Protein AF-A0A1L9V5F5-F1 (afdb_monomer)

Mean predicted aligned error: 12.98 Å

pLDDT: mean 73.6, std 24.49, range [24.23, 98.5]

Structure (mmCIF, N/CA/C/O backbone):
data_AF-A0A1L9V5F5-F1
#
_entry.id   AF-A0A1L9V5F5-F1
#
loop_
_atom_site.group_PDB
_atom_site.id
_atom_site.type_symbol
_atom_site.label_atom_id
_atom_site.label_alt_id
_atom_site.label_comp_id
_atom_site.label_asym_id
_atom_site.label_entity_id
_atom_site.label_seq_id
_atom_site.pdbx_PDB_ins_code
_atom_site.Cartn_x
_atom_site.Cartn_y
_atom_site.Cartn_z
_atom_site.occupancy
_atom_site.B_iso_or_equiv
_atom_site.auth_seq_id
_atom_site.auth_comp_id
_atom_site.auth_asym_id
_atom_site.auth_atom_id
_atom_site.pdbx_PDB_model_num
ATOM 1 N N . MET A 1 1 ? 6.788 -11.627 9.521 1.00 87.81 1 MET A N 1
ATOM 2 C CA . MET A 1 1 ? 5.965 -11.448 8.312 1.00 87.81 1 MET A CA 1
ATOM 3 C C . MET A 1 1 ? 6.880 -11.002 7.193 1.00 87.81 1 MET A C 1
ATOM 5 O O . MET A 1 1 ? 7.618 -10.042 7.393 1.00 87.81 1 MET A O 1
ATOM 9 N N . ASP A 1 2 ? 6.843 -11.703 6.069 1.00 88.75 2 ASP A N 1
ATOM 10 C CA . ASP A 1 2 ? 7.490 -11.311 4.818 1.00 88.75 2 ASP A CA 1
ATOM 11 C C . ASP A 1 2 ? 6.401 -10.879 3.824 1.00 88.75 2 ASP A C 1
ATOM 13 O O . ASP A 1 2 ? 5.523 -11.667 3.493 1.00 88.75 2 ASP A O 1
ATOM 17 N N . LEU A 1 3 ? 6.427 -9.622 3.374 1.00 89.62 3 LEU A N 1
ATOM 18 C CA . LEU A 1 3 ? 5.421 -9.084 2.445 1.00 89.62 3 LEU A CA 1
ATOM 19 C C . LEU A 1 3 ? 5.603 -9.573 1.002 1.00 89.62 3 LEU A C 1
ATOM 21 O O . LEU A 1 3 ? 4.706 -9.390 0.186 1.00 89.62 3 LEU A O 1
ATOM 25 N N . SER A 1 4 ? 6.741 -10.196 0.686 1.00 90.31 4 SER A N 1
ATOM 26 C CA . SER A 1 4 ? 6.998 -10.831 -0.610 1.00 90.31 4 SER A CA 1
ATOM 27 C C . SER A 1 4 ? 6.507 -12.290 -0.677 1.00 90.31 4 SER A C 1
ATOM 29 O O . SER A 1 4 ? 6.771 -12.9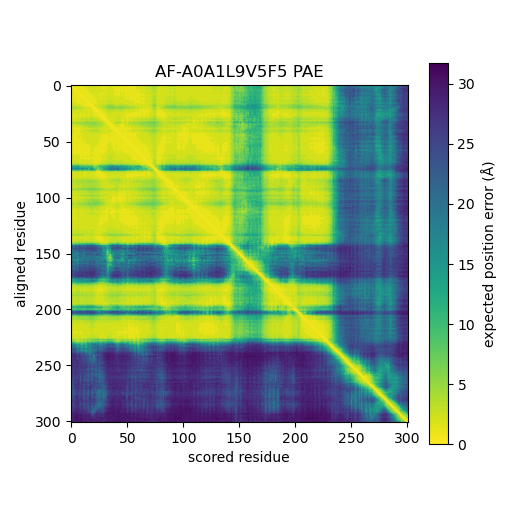90 -1.655 1.00 90.31 4 SER A O 1
ATOM 31 N N . SER A 1 5 ? 5.793 -12.747 0.355 1.00 93.88 5 SER A N 1
ATOM 32 C CA . SER A 1 5 ? 5.158 -14.063 0.436 1.00 93.88 5 SER A CA 1
ATOM 33 C C . SER A 1 5 ? 3.725 -13.899 0.942 1.00 93.88 5 SER A C 1
ATOM 35 O O . SER A 1 5 ? 3.497 -13.603 2.118 1.00 93.88 5 SER A O 1
ATOM 37 N N . LEU A 1 6 ? 2.741 -14.080 0.063 1.00 93.88 6 LEU A N 1
ATOM 38 C CA . LEU A 1 6 ? 1.326 -13.910 0.403 1.00 93.88 6 LEU A CA 1
ATOM 39 C C . LEU A 1 6 ? 0.859 -14.935 1.450 1.00 93.88 6 LEU A C 1
ATOM 41 O O . LEU A 1 6 ? 0.039 -14.597 2.303 1.00 93.88 6 LEU A O 1
ATOM 45 N N . ASP A 1 7 ? 1.465 -16.124 1.488 1.00 91.81 7 ASP A N 1
ATOM 46 C CA . ASP A 1 7 ? 1.258 -17.100 2.565 1.00 91.81 7 ASP A CA 1
ATOM 47 C C . ASP A 1 7 ? 1.797 -16.599 3.919 1.00 91.81 7 ASP A C 1
ATOM 49 O O . ASP A 1 7 ? 1.142 -16.758 4.953 1.00 91.81 7 ASP A O 1
ATOM 53 N N . SER A 1 8 ? 2.961 -15.935 3.941 1.00 90.94 8 SER A N 1
ATOM 54 C CA . SER A 1 8 ? 3.491 -15.319 5.170 1.00 90.94 8 SER A CA 1
ATOM 55 C C . SER A 1 8 ? 2.586 -14.194 5.679 1.00 90.94 8 SER A C 1
ATOM 57 O O . SER A 1 8 ? 2.379 -14.059 6.890 1.00 90.94 8 SER A O 1
ATOM 59 N N . VAL A 1 9 ? 2.020 -13.399 4.766 1.00 91.88 9 VAL A N 1
ATOM 60 C CA . VAL A 1 9 ? 1.045 -12.345 5.084 1.00 91.88 9 VAL A CA 1
ATOM 61 C C . VAL A 1 9 ? -0.237 -12.940 5.659 1.00 91.88 9 VAL A C 1
ATOM 63 O O . VAL A 1 9 ? -0.713 -12.497 6.704 1.00 91.88 9 VAL A O 1
ATOM 66 N N . ALA A 1 10 ? -0.762 -13.978 5.014 1.00 90.31 10 ALA A N 1
ATOM 67 C CA . ALA A 1 10 ? -1.918 -14.735 5.463 1.00 90.31 10 ALA A CA 1
ATOM 68 C C . ALA A 1 10 ? -1.757 -15.268 6.893 1.00 90.31 10 ALA A C 1
ATOM 70 O O . ALA A 1 10 ? -2.636 -15.082 7.738 1.00 90.31 10 ALA A O 1
ATOM 71 N N . GLN A 1 11 ? -0.615 -15.892 7.187 1.00 87.75 11 GLN A N 1
ATOM 72 C CA . GLN A 1 11 ? -0.297 -16.380 8.529 1.00 87.75 11 GLN A CA 1
ATOM 73 C C . GLN A 1 11 ? -0.232 -15.239 9.549 1.00 87.75 11 GLN A C 1
ATOM 75 O O . GLN A 1 11 ? -0.790 -15.363 10.637 1.00 87.75 11 GLN A O 1
ATOM 80 N N . ALA A 1 12 ? 0.391 -14.110 9.196 1.00 86.62 12 ALA A N 1
ATOM 81 C CA . ALA A 1 12 ? 0.461 -12.950 10.080 1.00 86.62 12 ALA A CA 1
ATOM 82 C C . ALA A 1 12 ? -0.930 -12.376 10.396 1.00 86.62 12 ALA A C 1
ATOM 84 O O . ALA A 1 12 ? -1.216 -12.082 11.557 1.00 86.62 12 ALA A O 1
ATOM 85 N N . ALA A 1 13 ? -1.811 -12.271 9.396 1.00 87.56 13 ALA A N 1
ATOM 86 C CA . ALA A 1 13 ? -3.188 -11.833 9.600 1.00 87.56 13 ALA A CA 1
ATOM 87 C C . ALA A 1 13 ? -3.957 -12.798 10.517 1.00 87.56 13 ALA A C 1
ATOM 89 O O . ALA A 1 13 ? -4.589 -12.343 11.469 1.00 87.56 13 ALA A O 1
ATOM 90 N N . ARG A 1 14 ? -3.826 -14.120 10.306 1.00 86.75 14 ARG A N 1
ATOM 91 C CA . ARG A 1 14 ? -4.419 -15.145 11.188 1.00 86.75 14 ARG A CA 1
ATOM 92 C C . ARG A 1 14 ? -3.948 -14.996 12.636 1.00 86.75 14 ARG A C 1
ATOM 94 O O . ARG A 1 14 ? -4.765 -15.099 13.550 1.00 86.75 14 ARG A O 1
ATOM 101 N N . THR A 1 15 ? -2.657 -14.743 12.864 1.00 85.50 15 THR A N 1
ATOM 102 C CA . THR A 1 15 ? -2.128 -14.486 14.213 1.00 85.50 15 THR A CA 1
ATOM 103 C C . THR A 1 15 ? -2.805 -13.270 14.839 1.00 85.50 15 THR A C 1
ATOM 105 O O . THR A 1 15 ? -3.312 -13.376 15.951 1.00 85.50 15 THR A O 1
ATOM 108 N N . VAL A 1 16 ? -2.891 -12.147 14.118 1.00 83.19 16 VAL A N 1
ATOM 109 C CA . VAL A 1 16 ? -3.542 -10.926 14.622 1.00 83.19 16 VAL A CA 1
ATOM 110 C C . VAL A 1 16 ? -5.008 -11.180 14.974 1.00 83.19 16 VAL A C 1
ATOM 112 O O . VAL A 1 16 ? -5.429 -10.821 16.067 1.00 83.19 16 VAL A O 1
ATOM 115 N N . THR A 1 17 ? -5.774 -11.844 14.105 1.00 83.44 17 THR A N 1
ATOM 116 C CA . THR A 1 17 ? -7.203 -12.111 14.351 1.00 83.44 17 THR A CA 1
ATOM 117 C C . THR A 1 17 ? -7.458 -13.157 15.436 1.00 83.44 17 THR A C 1
ATOM 119 O O . THR A 1 17 ? -8.573 -13.246 15.937 1.00 83.44 17 THR A O 1
ATOM 122 N N . THR A 1 18 ? -6.457 -13.976 15.772 1.00 83.06 18 THR A N 1
ATOM 123 C CA . THR A 1 18 ? -6.542 -14.965 16.860 1.00 83.06 18 THR A CA 1
ATOM 124 C C . THR A 1 18 ? -6.136 -14.357 18.202 1.00 83.06 18 THR A C 1
ATOM 126 O O . THR A 1 18 ? -6.682 -14.727 19.239 1.00 83.06 18 THR A O 1
ATOM 129 N N . GLU A 1 19 ? -5.166 -13.440 18.197 1.00 85.44 19 GLU A N 1
ATOM 130 C CA . GLU A 1 19 ? -4.616 -12.823 19.408 1.00 85.44 19 GLU A CA 1
ATOM 131 C C . GLU A 1 19 ? -5.314 -11.511 19.802 1.00 85.44 19 GLU A C 1
ATOM 133 O O . GLU A 1 19 ? -5.161 -11.080 20.944 1.00 85.44 19 GLU A O 1
ATOM 138 N N . SER A 1 20 ? -6.069 -10.884 18.893 1.00 81.94 20 SER A N 1
ATOM 139 C CA . SER A 1 20 ? -6.767 -9.618 19.131 1.00 81.94 20 SER A CA 1
ATOM 140 C C . SER A 1 20 ? -8.190 -9.626 18.575 1.00 81.94 20 SER A C 1
ATOM 142 O O . SER A 1 20 ? -8.441 -10.059 17.449 1.00 81.94 20 SER A O 1
ATOM 144 N N . ASP A 1 21 ? -9.119 -9.077 19.351 1.00 82.88 21 ASP A N 1
ATOM 145 C CA . ASP A 1 21 ? -10.502 -8.794 18.960 1.00 82.88 21 ASP A CA 1
ATOM 146 C C . ASP A 1 21 ? -10.718 -7.330 18.539 1.00 82.88 21 ASP A C 1
ATOM 148 O O . ASP A 1 21 ? -11.795 -6.993 18.043 1.00 82.88 21 ASP A O 1
ATOM 152 N N . HIS A 1 22 ? -9.672 -6.501 18.647 1.00 85.12 22 HIS A N 1
ATOM 153 C CA . HIS A 1 22 ? -9.689 -5.065 18.375 1.00 85.12 22 HIS A CA 1
ATOM 154 C C . HIS A 1 22 ? -8.485 -4.629 17.517 1.00 85.12 22 HIS A C 1
ATOM 156 O O . HIS A 1 22 ? -7.359 -5.098 17.720 1.00 85.12 22 HIS A O 1
ATOM 162 N N . LEU A 1 23 ? -8.698 -3.711 16.568 1.00 85.88 23 LEU A N 1
ATOM 163 C CA . LEU A 1 23 ? -7.631 -3.056 15.802 1.00 85.88 23 LEU A CA 1
ATOM 164 C C . LEU A 1 23 ? -8.021 -1.619 15.434 1.00 85.88 23 LEU A C 1
ATOM 166 O O . LEU A 1 23 ? -8.810 -1.414 14.518 1.00 85.88 23 LEU A O 1
ATOM 170 N N . ASP A 1 24 ? -7.437 -0.625 16.106 1.00 87.94 24 ASP A N 1
ATOM 171 C CA . ASP A 1 24 ? -7.696 0.786 15.791 1.00 87.94 24 ASP A CA 1
ATOM 172 C C . ASP A 1 24 ? -6.935 1.247 14.547 1.00 87.94 24 ASP A C 1
ATOM 174 O O . ASP A 1 24 ? -7.488 1.911 13.682 1.00 87.94 24 ASP A O 1
ATOM 178 N N . ILE A 1 25 ? -5.645 0.922 14.437 1.00 93.62 25 ILE A N 1
ATOM 179 C CA . ILE A 1 25 ? -4.775 1.493 13.402 1.00 93.62 25 ILE A CA 1
ATOM 180 C C . ILE A 1 25 ? -4.038 0.381 12.665 1.00 93.62 25 ILE A C 1
ATOM 182 O O . ILE A 1 25 ? -3.204 -0.320 13.239 1.00 93.62 25 ILE A O 1
ATOM 186 N N . LEU A 1 26 ? -4.275 0.289 11.358 1.00 95.44 26 LEU A N 1
ATOM 187 C CA . LEU A 1 26 ? -3.487 -0.527 10.443 1.00 95.44 26 LEU A CA 1
ATOM 188 C C . LEU A 1 26 ? -2.501 0.351 9.663 1.00 95.44 26 LEU A C 1
ATOM 190 O O . LEU A 1 26 ? -2.882 1.107 8.771 1.00 95.44 26 LEU A O 1
ATOM 194 N N . MET A 1 27 ? -1.213 0.228 9.986 1.00 94.62 27 MET A N 1
ATOM 195 C CA . MET A 1 27 ? -0.130 0.994 9.364 1.00 94.62 27 MET A CA 1
ATOM 196 C C . MET A 1 27 ? 0.603 0.164 8.296 1.00 94.62 27 MET A C 1
ATOM 198 O O . MET A 1 27 ? 1.475 -0.651 8.607 1.00 94.62 27 MET A O 1
ATOM 202 N N . LEU A 1 28 ? 0.301 0.403 7.020 1.00 94.69 28 LEU A N 1
ATOM 203 C CA . LEU A 1 28 ? 0.886 -0.303 5.872 1.00 94.69 28 LEU A CA 1
ATOM 204 C C . LEU A 1 28 ? 2.204 0.368 5.443 1.00 94.69 28 LEU A C 1
ATOM 206 O O . LEU A 1 28 ? 2.281 1.048 4.419 1.00 94.69 28 LEU A O 1
ATOM 210 N N . ASN A 1 29 ? 3.231 0.249 6.294 1.00 87.25 29 ASN A N 1
ATOM 211 C CA . ASN A 1 29 ? 4.480 1.021 6.190 1.00 87.25 29 ASN A CA 1
ATOM 212 C C . ASN A 1 29 ? 5.604 0.365 5.379 1.00 87.25 29 ASN A C 1
ATOM 214 O O . ASN A 1 29 ? 6.329 1.051 4.660 1.00 87.25 29 ASN A O 1
ATOM 218 N N . ALA A 1 30 ? 5.815 -0.938 5.561 1.00 82.19 30 ALA A N 1
ATOM 219 C CA . ALA A 1 30 ? 7.014 -1.599 5.057 1.00 82.19 30 ALA A CA 1
ATOM 220 C C . ALA A 1 30 ? 7.109 -1.551 3.521 1.00 82.19 30 ALA A C 1
ATOM 222 O O . ALA A 1 30 ? 6.105 -1.534 2.816 1.00 82.19 30 ALA A O 1
ATOM 223 N N . GLY A 1 31 ? 8.327 -1.532 2.990 1.00 81.44 31 GLY A N 1
ATOM 224 C CA . GLY A 1 31 ? 8.541 -1.568 1.552 1.00 81.44 31 GLY A CA 1
ATOM 225 C C . GLY A 1 31 ? 10.014 -1.617 1.181 1.00 81.44 31 GLY A C 1
ATOM 226 O O . GLY A 1 31 ? 10.889 -1.357 2.005 1.00 81.44 31 GLY A O 1
ATOM 227 N N . VAL A 1 32 ? 10.270 -1.944 -0.076 1.00 80.25 32 VAL A N 1
ATOM 228 C CA . VAL A 1 32 ? 11.571 -1.952 -0.737 1.00 80.25 32 VAL A CA 1
ATOM 229 C C . VAL A 1 32 ? 11.596 -0.873 -1.817 1.00 80.25 32 VAL A C 1
ATOM 231 O O . VAL A 1 32 ? 10.559 -0.492 -2.356 1.00 80.25 32 VAL A O 1
ATOM 234 N N . MET A 1 33 ? 12.778 -0.351 -2.129 1.00 82.62 33 MET A N 1
ATOM 235 C CA . MET A 1 33 ? 12.937 0.715 -3.115 1.00 82.62 33 MET A CA 1
ATOM 236 C C . MET A 1 33 ? 14.158 0.452 -3.978 1.00 82.62 33 MET A C 1
ATOM 238 O O . MET A 1 33 ? 15.220 0.106 -3.461 1.00 82.62 33 MET A O 1
ATOM 242 N N . ALA A 1 34 ? 14.001 0.667 -5.282 1.00 79.00 34 ALA A N 1
ATOM 243 C CA . ALA A 1 34 ? 15.045 0.502 -6.282 1.00 79.00 34 ALA A CA 1
ATOM 244 C C . ALA A 1 34 ? 15.764 -0.861 -6.179 1.00 79.00 34 ALA A C 1
ATOM 246 O O . ALA A 1 34 ? 16.988 -0.970 -6.322 1.00 79.00 34 ALA A O 1
ATOM 247 N N . ALA A 1 35 ? 14.981 -1.906 -5.905 1.00 79.31 35 ALA A N 1
ATOM 248 C CA . ALA A 1 35 ? 15.465 -3.275 -5.872 1.00 79.31 35 ALA A CA 1
ATOM 249 C C . ALA A 1 35 ? 15.824 -3.760 -7.293 1.00 79.31 35 ALA A C 1
ATOM 251 O O . ALA A 1 35 ? 15.241 -3.282 -8.281 1.00 79.31 35 ALA A O 1
ATOM 252 N N . PRO A 1 36 ? 16.770 -4.709 -7.420 1.00 87.62 36 PRO A N 1
ATOM 253 C CA . PRO A 1 36 ? 17.006 -5.406 -8.672 1.00 87.62 36 PRO A CA 1
ATOM 254 C C . PRO A 1 36 ? 15.703 -6.013 -9.217 1.00 87.62 36 PRO A C 1
ATOM 256 O O . PRO A 1 36 ? 14.803 -6.336 -8.438 1.00 87.62 36 PRO A O 1
ATOM 259 N N . PRO A 1 37 ? 15.586 -6.138 -10.544 1.00 92.88 37 PRO A N 1
ATOM 260 C CA . PRO A 1 37 ? 14.473 -6.830 -11.188 1.00 92.88 37 PRO A CA 1
ATOM 261 C C . PRO A 1 37 ? 14.351 -8.251 -10.624 1.00 92.88 37 PRO A C 1
ATOM 263 O O . PRO A 1 37 ? 15.348 -8.943 -10.415 1.00 92.88 37 PRO A O 1
ATOM 266 N N . GLY A 1 38 ? 13.127 -8.684 -10.347 1.00 95.69 38 GLY A N 1
ATOM 267 C CA . GLY A 1 38 ? 12.887 -9.985 -9.739 1.00 95.69 38 GLY A CA 1
ATOM 268 C C . GLY A 1 38 ? 11.412 -10.240 -9.489 1.00 95.69 38 GLY A C 1
ATOM 269 O O . GLY A 1 38 ? 10.576 -9.357 -9.693 1.00 95.69 38 GLY A O 1
ATOM 270 N N . LEU A 1 39 ? 11.114 -11.456 -9.042 1.00 98.19 39 LEU A N 1
ATOM 271 C CA . LEU A 1 39 ? 9.770 -11.872 -8.669 1.00 98.19 39 LEU A CA 1
ATOM 272 C C . LEU A 1 39 ? 9.704 -12.207 -7.176 1.00 98.19 39 LEU A C 1
ATOM 274 O O . LEU A 1 39 ? 10.674 -12.696 -6.596 1.00 98.19 39 LEU A O 1
ATOM 278 N N . THR A 1 40 ? 8.551 -11.954 -6.568 1.00 96.56 40 THR A N 1
ATOM 279 C CA . THR A 1 40 ? 8.171 -12.496 -5.263 1.00 96.56 40 THR A CA 1
ATOM 280 C C . THR A 1 40 ? 7.991 -14.015 -5.337 1.00 96.56 40 THR A C 1
ATOM 282 O O . THR A 1 40 ? 7.935 -14.591 -6.427 1.00 96.56 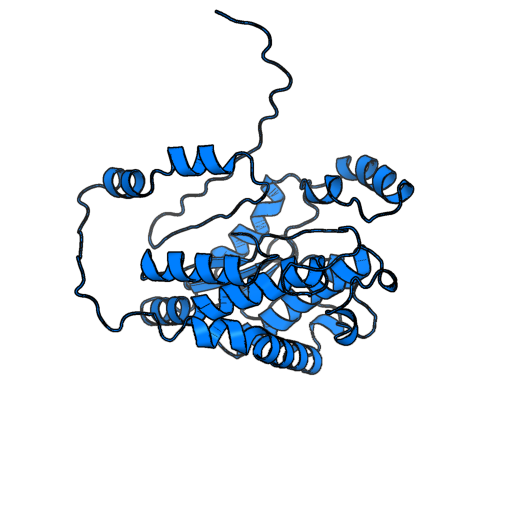40 THR A O 1
ATOM 285 N N . GLN A 1 41 ? 7.842 -14.675 -4.184 1.00 92.88 41 GLN A N 1
ATOM 286 C CA . GLN A 1 41 ? 7.584 -16.123 -4.136 1.00 92.88 41 GLN A CA 1
ATOM 287 C C . GLN A 1 41 ? 6.294 -16.506 -4.879 1.00 92.88 41 GLN A C 1
ATOM 289 O O . GLN A 1 41 ? 6.207 -17.576 -5.475 1.00 92.88 41 GLN A O 1
ATOM 294 N N . ASP A 1 42 ? 5.322 -15.594 -4.905 1.00 95.19 42 ASP A N 1
ATOM 295 C CA . ASP A 1 42 ? 4.036 -15.767 -5.581 1.00 95.19 42 ASP A CA 1
ATOM 296 C C . ASP A 1 42 ? 4.051 -15.377 -7.072 1.00 95.19 42 ASP A C 1
ATOM 298 O O . ASP A 1 42 ? 3.006 -15.408 -7.731 1.00 95.19 42 ASP A O 1
ATOM 302 N N . GLY A 1 43 ? 5.217 -15.006 -7.615 1.00 97.44 43 GLY A N 1
ATOM 303 C CA . GLY A 1 43 ? 5.406 -14.703 -9.033 1.00 97.44 43 GLY A CA 1
ATOM 304 C C . GLY A 1 43 ? 4.946 -13.307 -9.461 1.00 97.44 43 GLY A C 1
ATOM 305 O O . GLY A 1 43 ? 4.538 -13.141 -10.611 1.00 97.44 43 GLY A O 1
ATOM 306 N N . TYR A 1 44 ? 4.972 -12.318 -8.564 1.00 98.38 44 TYR A N 1
ATOM 307 C CA . TYR A 1 44 ? 4.714 -10.909 -8.897 1.00 98.38 44 TYR A CA 1
ATOM 308 C C . TYR A 1 44 ? 6.013 -10.114 -8.962 1.00 98.38 44 TYR A C 1
ATOM 310 O O . TYR A 1 44 ? 6.966 -10.474 -8.283 1.00 98.38 44 TYR A O 1
ATOM 318 N N . GLU A 1 45 ? 6.061 -9.019 -9.719 1.00 98.31 45 GLU A N 1
ATOM 319 C CA . GLU A 1 45 ? 7.202 -8.094 -9.706 1.00 98.31 45 GLU A CA 1
ATOM 320 C C . GLU A 1 45 ? 7.558 -7.712 -8.261 1.00 98.31 45 GLU A C 1
ATOM 322 O O . GLU A 1 45 ? 6.683 -7.355 -7.474 1.00 98.31 45 GLU A O 1
ATOM 327 N N . LEU A 1 46 ? 8.837 -7.817 -7.899 1.00 97.00 46 LEU A N 1
ATOM 328 C CA . LEU A 1 46 ? 9.302 -7.773 -6.513 1.00 97.00 46 LEU A CA 1
ATOM 329 C C . LEU A 1 46 ? 8.838 -6.531 -5.738 1.00 97.00 46 LEU A C 1
ATOM 331 O O . LEU A 1 46 ? 8.351 -6.659 -4.610 1.00 97.00 46 LEU A O 1
ATOM 335 N N . GLN A 1 47 ? 9.000 -5.332 -6.303 1.00 95.56 47 GLN A N 1
ATOM 336 C CA . GLN A 1 47 ? 8.635 -4.095 -5.611 1.00 95.56 47 GLN A CA 1
ATOM 337 C C . GLN A 1 47 ? 7.121 -3.938 -5.517 1.00 95.56 47 GLN A C 1
ATOM 339 O O . GLN A 1 47 ? 6.621 -3.591 -4.452 1.00 95.56 47 GLN A O 1
ATOM 344 N N . PHE A 1 48 ? 6.382 -4.236 -6.582 1.00 98.38 48 PHE A N 1
ATOM 345 C CA . PHE A 1 48 ? 4.926 -4.190 -6.599 1.00 98.38 48 PHE A CA 1
ATOM 346 C C . PHE A 1 48 ? 4.304 -5.218 -5.646 1.00 98.38 48 PHE A C 1
ATOM 348 O O . PHE A 1 48 ? 3.466 -4.872 -4.813 1.00 98.38 48 PHE A O 1
ATOM 355 N N . GLY A 1 49 ? 4.762 -6.468 -5.700 1.00 97.62 49 GLY A N 1
ATOM 356 C CA . GLY A 1 49 ? 4.307 -7.536 -4.819 1.00 97.62 49 GLY A CA 1
ATOM 357 C C . GLY A 1 49 ? 4.547 -7.206 -3.344 1.00 97.62 49 GLY A C 1
ATOM 358 O O . GLY A 1 49 ? 3.635 -7.331 -2.532 1.00 97.62 49 GLY A O 1
ATOM 359 N N . THR A 1 50 ? 5.732 -6.688 -3.009 1.00 91.81 50 THR A N 1
ATOM 360 C CA . THR A 1 50 ? 6.101 -6.355 -1.622 1.00 91.81 50 THR A CA 1
ATOM 361 C C . THR A 1 50 ? 5.441 -5.067 -1.118 1.00 91.81 50 THR A C 1
ATOM 363 O O . THR A 1 50 ? 4.925 -5.023 -0.004 1.00 91.81 50 THR A O 1
ATOM 366 N N . ASN A 1 51 ? 5.480 -3.990 -1.907 1.00 94.19 51 ASN A N 1
ATOM 367 C CA . ASN A 1 51 ? 5.059 -2.653 -1.470 1.00 94.19 51 ASN A CA 1
ATOM 368 C C . ASN A 1 51 ? 3.558 -2.412 -1.590 1.00 94.19 51 ASN A C 1
ATOM 370 O O . ASN A 1 51 ? 3.073 -1.453 -0.992 1.00 94.19 51 ASN A O 1
ATOM 374 N N . TYR A 1 52 ? 2.863 -3.205 -2.404 1.00 98.50 52 TYR A N 1
ATOM 375 C CA . TYR A 1 52 ? 1.443 -3.039 -2.666 1.00 98.50 52 TYR A CA 1
ATOM 376 C C . TYR A 1 52 ? 0.668 -4.325 -2.382 1.00 98.50 52 TYR A C 1
ATOM 378 O O . TYR A 1 52 ? -0.137 -4.342 -1.455 1.00 98.50 52 TYR A O 1
ATOM 386 N N . LEU A 1 53 ? 0.922 -5.414 -3.117 1.00 98.31 53 LEU A N 1
ATOM 387 C CA . LEU A 1 53 ? 0.033 -6.582 -3.074 1.00 98.31 53 LEU A CA 1
ATOM 388 C C . LEU A 1 53 ? 0.017 -7.282 -1.704 1.00 98.31 53 LEU A C 1
ATOM 390 O O . LEU A 1 53 ? -1.054 -7.632 -1.209 1.00 98.31 53 LEU A O 1
ATOM 394 N N . GLY A 1 54 ? 1.175 -7.425 -1.054 1.00 97.38 54 GLY A N 1
ATOM 395 C CA . GLY A 1 54 ? 1.265 -7.960 0.307 1.00 97.38 54 GLY A CA 1
ATOM 396 C C . GLY A 1 54 ? 0.509 -7.107 1.332 1.00 97.38 54 GLY A C 1
ATOM 397 O O . GLY A 1 54 ? -0.173 -7.643 2.202 1.00 97.38 54 GLY A O 1
ATOM 398 N N . HIS A 1 55 ? 0.553 -5.777 1.203 1.00 98.00 55 HIS A N 1
ATOM 399 C CA . HIS A 1 55 ? -0.223 -4.872 2.063 1.00 98.00 55 HIS A CA 1
ATOM 400 C C . HIS A 1 55 ? -1.719 -4.931 1.774 1.00 98.00 55 HIS A C 1
ATOM 402 O O . HIS A 1 55 ? -2.515 -4.933 2.711 1.00 98.00 55 HIS A O 1
ATOM 408 N N . ALA A 1 56 ? -2.102 -5.017 0.500 1.00 98.31 56 ALA A N 1
ATOM 409 C CA . ALA A 1 56 ? -3.493 -5.163 0.100 1.00 98.31 56 ALA A CA 1
ATOM 410 C C . ALA A 1 56 ? -4.096 -6.463 0.655 1.00 98.31 56 ALA A C 1
ATOM 412 O O . ALA A 1 56 ? -5.204 -6.433 1.189 1.00 98.31 56 ALA A O 1
ATOM 413 N N . LEU A 1 57 ? -3.352 -7.578 0.625 1.00 97.81 57 LEU A N 1
ATOM 414 C CA . LEU A 1 57 ? -3.780 -8.831 1.254 1.00 97.81 57 LEU A CA 1
ATOM 415 C C . LEU A 1 57 ? -3.886 -8.704 2.774 1.00 97.81 57 LEU A C 1
ATOM 417 O O . LEU A 1 57 ? -4.900 -9.110 3.342 1.00 97.81 57 LEU A O 1
ATOM 421 N N . LEU A 1 58 ? -2.877 -8.122 3.431 1.00 96.62 58 LEU A N 1
ATOM 422 C CA . LEU A 1 58 ? -2.900 -7.918 4.880 1.00 96.62 58 LEU A CA 1
ATOM 423 C C . LEU A 1 58 ? -4.138 -7.124 5.300 1.00 96.62 58 LEU A C 1
ATOM 425 O O . LEU A 1 58 ? -4.872 -7.546 6.190 1.00 96.62 58 LEU A O 1
ATOM 429 N N . ALA A 1 59 ? -4.392 -5.999 4.632 1.00 96.62 59 ALA A N 1
ATOM 430 C CA . ALA A 1 59 ? -5.573 -5.194 4.881 1.00 96.62 59 ALA A CA 1
ATOM 431 C C . ALA A 1 59 ? -6.848 -5.992 4.619 1.00 96.62 59 ALA A C 1
ATOM 433 O O . ALA A 1 59 ? -7.691 -6.057 5.505 1.00 96.62 59 ALA A O 1
ATOM 434 N N . LYS A 1 60 ? -6.960 -6.672 3.470 1.00 96.12 60 LYS A N 1
ATOM 435 C CA . LYS A 1 60 ? -8.138 -7.471 3.108 1.00 96.12 60 LYS A CA 1
ATOM 436 C C . LYS A 1 60 ? -8.503 -8.508 4.171 1.00 96.12 60 LYS A C 1
ATOM 438 O O . LYS A 1 60 ? -9.678 -8.653 4.496 1.00 96.12 60 LYS A O 1
ATOM 443 N N . LEU A 1 61 ? -7.511 -9.200 4.729 1.00 94.44 61 LEU A N 1
ATOM 444 C CA . LEU A 1 61 ? -7.718 -10.206 5.774 1.00 94.44 61 LEU A CA 1
ATOM 445 C C . LEU A 1 61 ? -8.057 -9.593 7.143 1.00 94.44 61 LEU A C 1
ATOM 447 O O . LEU A 1 61 ? -8.721 -10.238 7.950 1.00 94.44 61 LEU A O 1
ATOM 451 N N . LEU A 1 62 ? -7.630 -8.354 7.405 1.00 94.50 62 LEU A N 1
ATOM 452 C CA . LEU A 1 62 ? -7.913 -7.629 8.649 1.00 94.50 62 LEU A CA 1
ATOM 453 C C . LEU A 1 62 ? -9.162 -6.737 8.575 1.00 94.50 62 LEU A C 1
ATOM 455 O O . LEU A 1 62 ? -9.615 -6.263 9.616 1.00 94.50 62 LEU A O 1
ATOM 459 N N . LEU A 1 63 ? -9.755 -6.542 7.391 1.00 94.44 63 LEU A N 1
ATOM 460 C CA . LEU A 1 63 ? -10.975 -5.747 7.211 1.00 94.44 63 LEU A CA 1
ATOM 461 C C . LEU A 1 63 ? -12.106 -6.166 8.165 1.00 94.44 63 LEU A C 1
ATOM 463 O O . LEU A 1 63 ? -12.605 -5.285 8.859 1.00 94.44 63 LEU A O 1
ATOM 467 N N . PRO A 1 64 ? -12.456 -7.461 8.334 1.00 93.50 64 PRO A N 1
ATOM 468 C CA . PRO A 1 64 ? -13.522 -7.837 9.266 1.00 93.50 64 PRO A CA 1
ATOM 469 C C . PRO A 1 64 ? -13.238 -7.436 10.723 1.00 93.50 64 PRO A C 1
ATOM 471 O O . PRO A 1 64 ? -14.162 -7.173 11.488 1.00 93.50 64 PRO A O 1
ATOM 474 N N . LEU A 1 65 ? -11.964 -7.406 11.134 1.00 88.44 65 LEU A N 1
ATOM 475 C CA . LEU A 1 65 ? -11.552 -6.968 12.471 1.00 88.44 65 LEU A CA 1
ATOM 476 C C . LEU A 1 65 ? -11.666 -5.443 12.618 1.00 88.44 65 LEU A C 1
ATOM 478 O O . LEU A 1 65 ? -12.172 -4.965 13.634 1.00 88.44 65 LEU A O 1
ATOM 482 N N . LEU A 1 66 ? -11.251 -4.691 11.596 1.00 89.88 66 LEU A N 1
ATOM 483 C CA . LEU A 1 66 ? -11.409 -3.234 11.531 1.00 89.88 66 LEU A CA 1
ATOM 484 C C . LEU A 1 66 ? -12.889 -2.830 11.549 1.00 89.88 66 LEU A C 1
ATOM 486 O O . LEU A 1 66 ? -13.264 -1.923 12.283 1.00 89.88 66 LEU A O 1
ATOM 490 N N . GLU A 1 67 ? -13.750 -3.531 10.807 1.00 92.62 67 GLU A N 1
ATOM 491 C CA . GLU A 1 67 ? -15.197 -3.278 10.783 1.00 92.62 67 GLU A CA 1
ATOM 492 C C . GLU A 1 67 ? -15.856 -3.524 12.141 1.00 92.62 67 GLU A C 1
ATOM 494 O O . GLU A 1 67 ? -16.629 -2.686 12.606 1.00 92.62 67 GLU A O 1
ATOM 499 N N . ARG A 1 68 ? -15.522 -4.637 12.813 1.00 89.88 68 ARG A N 1
ATOM 500 C CA . ARG A 1 68 ? -15.999 -4.900 14.182 1.00 89.88 68 ARG A CA 1
ATOM 501 C C . ARG A 1 68 ? -15.542 -3.822 15.152 1.00 89.88 68 ARG A C 1
ATOM 503 O O . ARG A 1 68 ? -16.337 -3.365 15.965 1.00 89.88 68 ARG A O 1
ATOM 510 N N . THR A 1 69 ? -14.284 -3.406 15.033 1.00 86.38 69 THR A N 1
ATOM 511 C CA . THR A 1 69 ? -13.722 -2.346 15.869 1.00 86.38 69 THR A CA 1
ATOM 512 C C . THR A 1 69 ? -14.472 -1.032 15.646 1.00 86.38 69 THR A C 1
ATOM 514 O O . THR A 1 69 ? -14.924 -0.407 16.604 1.00 86.38 69 THR A O 1
ATOM 517 N N . ALA A 1 70 ? -14.689 -0.650 14.385 1.00 88.38 70 ALA A N 1
ATOM 518 C CA . ALA A 1 70 ? -15.394 0.574 14.014 1.00 88.38 70 ALA A CA 1
ATOM 519 C C . ALA A 1 70 ? -16.863 0.565 14.461 1.00 88.38 70 ALA A C 1
ATOM 521 O O . ALA A 1 70 ? -17.397 1.614 14.801 1.00 88.38 70 ALA A O 1
ATOM 522 N N . ALA A 1 71 ? -17.510 -0.603 14.523 1.00 90.06 71 ALA A N 1
ATOM 523 C CA . ALA A 1 71 ? -18.875 -0.725 15.034 1.00 90.06 71 ALA A CA 1
ATOM 524 C C . ALA A 1 71 ? -18.992 -0.437 16.546 1.00 90.06 71 ALA A C 1
ATOM 526 O O . ALA A 1 71 ? -20.074 -0.085 17.014 1.00 90.06 71 ALA A O 1
ATOM 527 N N . SER A 1 72 ? -17.900 -0.580 17.307 1.00 82.62 72 SER A N 1
ATOM 528 C CA . SER A 1 72 ? -17.839 -0.310 18.753 1.00 82.62 72 SER A CA 1
ATOM 529 C C . SER A 1 72 ? -17.119 0.992 19.135 1.00 82.62 72 SER A C 1
ATOM 531 O O . SER A 1 72 ? -17.045 1.314 20.321 1.00 82.62 72 SER A O 1
ATOM 533 N N . SER A 1 73 ? -16.602 1.734 18.154 1.00 74.31 73 SER A N 1
ATOM 534 C CA . SER A 1 73 ? -15.773 2.937 18.332 1.00 74.31 73 SER A CA 1
ATOM 535 C C . SER A 1 73 ? -16.325 4.110 17.509 1.00 74.31 73 SER A C 1
ATOM 537 O O . SER A 1 73 ? -17.258 3.943 16.724 1.00 74.31 73 SER A O 1
ATOM 539 N N . SER A 1 74 ? -15.775 5.322 17.655 1.00 68.31 74 SER A N 1
ATOM 540 C CA . SER A 1 74 ? -16.146 6.405 16.730 1.00 68.31 74 SER A CA 1
ATOM 541 C C . SER A 1 74 ? -15.504 6.153 15.354 1.00 68.31 74 SER A C 1
ATOM 543 O O . SER A 1 74 ? -14.350 5.724 15.307 1.00 68.31 74 SER A O 1
ATOM 545 N N . PRO A 1 75 ? -16.156 6.490 14.222 1.00 60.53 75 PRO A N 1
ATOM 546 C CA . PRO A 1 75 ? -15.610 6.236 12.878 1.00 60.53 75 PRO A CA 1
ATOM 547 C C . PRO A 1 75 ? -14.219 6.836 12.610 1.00 60.53 75 PRO A C 1
ATOM 549 O O . PRO A 1 75 ? -13.463 6.330 11.790 1.00 60.53 75 PRO A O 1
ATOM 552 N N . GLN A 1 76 ? -13.862 7.922 13.305 1.00 63.28 76 GLN A N 1
ATOM 553 C CA . GLN A 1 76 ? -12.557 8.580 13.160 1.00 63.28 76 GLN A CA 1
ATOM 554 C C . GLN A 1 76 ? -11.437 7.926 13.981 1.00 63.28 76 GLN A C 1
ATOM 556 O O . GLN A 1 76 ? -10.280 8.327 13.833 1.00 63.28 76 GLN A O 1
ATOM 561 N N . ASP A 1 77 ? -11.750 6.962 14.846 1.00 78.25 77 ASP A N 1
ATOM 562 C CA . ASP A 1 77 ? -10.763 6.310 15.711 1.00 78.25 77 ASP A CA 1
ATOM 563 C C . ASP A 1 77 ? -10.106 5.120 15.000 1.00 78.25 77 ASP A C 1
ATOM 565 O O . ASP A 1 77 ? -8.916 4.872 15.187 1.00 78.25 77 ASP A O 1
ATOM 569 N N . VAL A 1 78 ? -10.852 4.450 14.113 1.00 89.56 78 VAL A N 1
ATOM 570 C CA . VAL A 1 78 ? -10.353 3.326 13.313 1.00 89.56 78 VAL A CA 1
ATOM 571 C C . VAL A 1 78 ? -9.797 3.819 11.983 1.00 89.56 78 VAL A C 1
ATOM 573 O O . VAL A 1 78 ? -10.427 4.629 11.296 1.00 89.56 78 VAL A O 1
ATOM 576 N N . ARG A 1 79 ? -8.591 3.366 11.620 1.00 93.31 79 ARG A N 1
ATOM 577 C CA . ARG A 1 79 ? -7.840 3.899 10.481 1.00 93.31 79 ARG A CA 1
ATOM 578 C C . ARG A 1 79 ? -6.984 2.871 9.760 1.00 93.31 79 ARG A C 1
ATOM 580 O O . ARG A 1 79 ? -6.296 2.061 10.376 1.00 93.31 79 ARG A O 1
ATOM 587 N N . ILE A 1 80 ? -6.913 3.014 8.441 1.00 96.81 80 ILE A N 1
ATOM 588 C CA . ILE A 1 80 ? -5.877 2.414 7.601 1.00 96.81 80 ILE A CA 1
ATOM 589 C C . ILE A 1 80 ? -4.986 3.542 7.078 1.00 96.81 80 ILE A C 1
ATOM 591 O O . ILE A 1 80 ? -5.450 4.440 6.374 1.00 96.81 80 ILE A O 1
ATOM 595 N N . VAL A 1 81 ? -3.695 3.492 7.407 1.00 96.00 81 VAL A N 1
ATOM 596 C CA . VAL A 1 81 ? -2.694 4.455 6.935 1.00 96.00 81 VAL A CA 1
ATOM 597 C C . VAL A 1 81 ? -1.707 3.745 6.016 1.00 96.00 81 VAL A C 1
ATOM 599 O O . VAL A 1 81 ? -0.937 2.884 6.442 1.00 96.00 81 VAL A O 1
ATOM 602 N N . ALA A 1 82 ? -1.727 4.120 4.741 1.00 95.88 82 ALA A N 1
ATOM 603 C CA . ALA A 1 82 ? -0.956 3.498 3.675 1.00 95.88 82 ALA A CA 1
ATOM 604 C C . ALA A 1 82 ? 0.282 4.324 3.303 1.00 95.88 82 ALA A C 1
ATOM 606 O O . ALA A 1 82 ? 0.173 5.475 2.882 1.00 95.88 82 ALA A O 1
ATOM 607 N N . ILE A 1 83 ? 1.485 3.751 3.417 1.00 91.25 83 ILE A N 1
ATOM 608 C CA . ILE A 1 83 ? 2.713 4.478 3.073 1.00 91.25 83 ILE A CA 1
ATOM 609 C C . ILE A 1 83 ? 2.956 4.394 1.568 1.00 91.25 83 ILE A C 1
ATOM 611 O O . ILE A 1 83 ? 3.442 3.392 1.024 1.00 91.25 83 ILE A O 1
ATOM 615 N N . SER A 1 84 ? 2.676 5.509 0.903 1.00 92.31 84 SER A N 1
ATOM 616 C CA . SER A 1 84 ? 3.111 5.77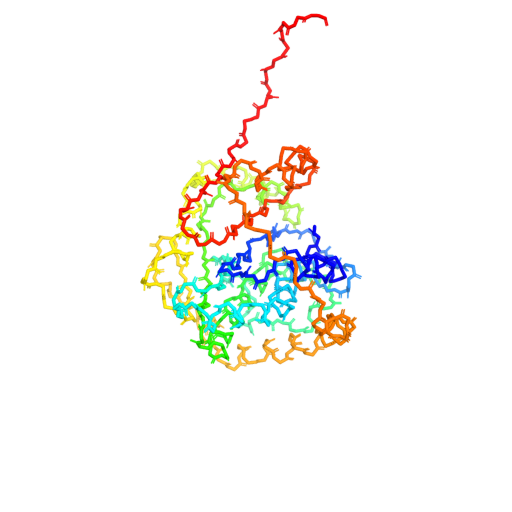7 -0.458 1.00 92.31 84 SER A CA 1
ATOM 617 C C . SER A 1 84 ? 4.442 6.558 -0.448 1.00 92.31 84 SER A C 1
ATOM 619 O O . SER A 1 84 ? 5.270 6.429 0.458 1.00 92.31 84 SER A O 1
ATOM 621 N N . SER A 1 85 ? 4.733 7.299 -1.509 1.00 86.50 85 SER A N 1
ATOM 622 C CA . SER A 1 85 ? 5.934 8.101 -1.687 1.00 86.50 85 SER A CA 1
ATOM 623 C C . SER A 1 85 ? 5.720 9.058 -2.841 1.00 86.50 85 SER A C 1
ATOM 625 O O . SER A 1 85 ? 5.172 8.623 -3.846 1.00 86.50 85 SER A O 1
ATOM 627 N N . HIS A 1 86 ? 6.290 10.265 -2.783 1.00 84.81 86 HIS A N 1
ATOM 628 C CA . HIS A 1 86 ? 6.388 11.126 -3.964 1.00 84.81 86 HIS A CA 1
ATOM 629 C C . HIS A 1 86 ? 7.010 10.408 -5.178 1.00 84.81 86 HIS A C 1
ATOM 631 O O . HIS A 1 86 ? 6.731 10.755 -6.314 1.00 84.81 86 HIS A O 1
ATOM 637 N N . GLY A 1 87 ? 7.787 9.335 -4.972 1.00 85.06 87 GLY A N 1
ATOM 638 C CA . GLY A 1 87 ? 8.267 8.473 -6.052 1.00 85.06 87 GLY A CA 1
ATOM 639 C C . GLY A 1 87 ? 7.171 7.810 -6.901 1.00 85.06 87 GLY A C 1
ATOM 640 O O . GLY A 1 87 ? 7.508 7.245 -7.936 1.00 85.06 87 GLY A O 1
ATOM 641 N N . TYR A 1 88 ? 5.887 7.895 -6.525 1.00 88.44 88 TYR A N 1
ATOM 642 C CA . TYR A 1 88 ? 4.777 7.486 -7.389 1.00 88.44 88 TYR A CA 1
ATOM 643 C C . TYR A 1 88 ? 4.785 8.235 -8.736 1.00 88.44 88 TYR A C 1
ATOM 645 O O . TYR A 1 88 ? 4.321 7.681 -9.726 1.00 88.44 88 TYR A O 1
ATOM 653 N N . VAL A 1 89 ? 5.368 9.443 -8.803 1.00 88.75 89 VAL A N 1
ATOM 654 C CA . VAL A 1 89 ? 5.515 10.223 -10.050 1.00 88.75 89 VAL A CA 1
ATOM 655 C C . VAL A 1 89 ? 6.440 9.566 -11.080 1.00 88.75 89 VAL A C 1
ATOM 657 O O . VAL A 1 89 ? 6.448 9.971 -12.236 1.00 88.75 89 VAL A O 1
ATOM 660 N N . TYR A 1 90 ? 7.221 8.557 -10.676 1.00 90.94 90 TYR A N 1
ATOM 661 C CA . TYR A 1 90 ? 8.030 7.744 -11.587 1.00 90.94 90 TYR A CA 1
ATOM 662 C C . TYR A 1 90 ? 7.253 6.572 -12.197 1.00 90.94 90 TYR A C 1
ATOM 664 O O . TYR A 1 90 ? 7.845 5.786 -12.934 1.00 90.94 90 TYR A O 1
ATOM 672 N N . ALA A 1 91 ? 5.966 6.407 -11.874 1.00 94.38 91 ALA A N 1
ATOM 673 C CA . ALA A 1 91 ? 5.132 5.424 -12.549 1.00 94.38 91 ALA A CA 1
ATOM 674 C C . ALA A 1 91 ? 5.105 5.683 -14.073 1.00 94.38 91 ALA A C 1
ATOM 676 O O . ALA A 1 91 ? 5.255 6.832 -14.500 1.00 94.38 91 ALA A O 1
ATOM 677 N N . PRO A 1 92 ? 4.915 4.634 -14.892 1.00 94.31 92 PRO A N 1
ATOM 678 C CA . PRO A 1 92 ? 4.642 4.770 -16.323 1.00 94.31 92 PRO A CA 1
ATOM 679 C C . PRO A 1 92 ? 3.554 5.809 -16.621 1.00 94.31 92 PRO A C 1
ATOM 681 O O . PRO A 1 92 ? 2.682 6.065 -15.789 1.00 94.31 92 PRO A O 1
ATOM 684 N N . GLN A 1 93 ? 3.581 6.401 -17.818 1.00 92.88 93 GLN A N 1
ATOM 685 C CA . GLN A 1 93 ? 2.612 7.438 -18.203 1.00 92.88 93 GLN A CA 1
ATOM 686 C C . GLN A 1 93 ? 1.173 6.910 -18.227 1.00 92.88 93 GLN A C 1
ATOM 688 O O . GLN A 1 93 ? 0.232 7.657 -17.985 1.00 92.88 93 GLN A O 1
ATOM 693 N N . GLU A 1 94 ? 1.012 5.613 -18.466 1.00 93.25 94 GLU A N 1
ATOM 694 C CA . GLU A 1 94 ? -0.245 4.871 -18.427 1.00 93.25 94 GLU A CA 1
ATOM 695 C C . GLU A 1 94 ? -0.661 4.468 -16.996 1.00 93.25 94 GLU A C 1
ATOM 697 O O . GLU A 1 94 ? -1.663 3.780 -16.800 1.00 93.25 94 GLU A O 1
ATOM 702 N N . GLY A 1 95 ? 0.113 4.860 -15.979 1.00 95.12 95 GLY A N 1
ATOM 703 C CA . GLY A 1 95 ? -0.101 4.515 -14.580 1.00 95.12 95 GLY A CA 1
ATOM 704 C C . GLY A 1 95 ? 0.474 3.149 -14.219 1.00 95.12 95 GLY A C 1
ATOM 705 O O . GLY A 1 95 ? 1.683 2.995 -14.062 1.00 95.12 95 GLY A O 1
ATOM 706 N N . VAL A 1 96 ? -0.392 2.152 -14.026 1.00 96.88 96 VAL A N 1
ATOM 707 C CA . VAL A 1 96 ? 0.020 0.783 -13.669 1.00 96.88 96 VAL A CA 1
ATOM 708 C C . VAL A 1 96 ? -0.025 -0.112 -14.904 1.00 96.88 96 VAL A C 1
ATOM 710 O O . VAL A 1 96 ? -1.085 -0.326 -15.494 1.00 96.88 96 VAL A O 1
ATOM 713 N N . LEU A 1 97 ? 1.118 -0.695 -15.271 1.00 97.69 97 LEU A N 1
ATOM 714 C CA . LEU A 1 97 ? 1.212 -1.627 -16.395 1.00 97.69 97 LEU A CA 1
ATOM 715 C C . LEU A 1 97 ? 0.937 -3.058 -15.926 1.00 97.69 97 LEU A C 1
ATOM 717 O O . LEU A 1 97 ? 1.856 -3.796 -15.571 1.00 97.69 97 LEU A O 1
ATOM 721 N N . PHE A 1 98 ? -0.332 -3.464 -15.938 1.00 97.44 98 PHE A N 1
ATOM 722 C CA . PHE A 1 98 ? -0.785 -4.768 -15.430 1.00 97.44 98 PHE A CA 1
ATOM 723 C C . PHE A 1 98 ? -0.046 -5.973 -16.042 1.00 97.44 98 PHE A C 1
ATOM 725 O O . PHE A 1 98 ? 0.300 -6.912 -15.325 1.00 97.44 98 PHE A O 1
ATOM 732 N N . ASP A 1 99 ? 0.297 -5.914 -17.332 1.00 96.12 99 ASP A N 1
ATOM 733 C CA . ASP A 1 99 ? 1.023 -6.984 -18.041 1.00 96.12 99 ASP A CA 1
ATOM 734 C C . ASP A 1 99 ? 2.497 -7.125 -17.619 1.00 96.12 99 ASP A C 1
ATOM 736 O O . ASP A 1 99 ? 3.168 -8.102 -17.985 1.00 96.12 99 ASP A O 1
ATOM 740 N N . SER A 1 100 ? 3.016 -6.151 -16.863 1.00 96.75 100 SER A N 1
ATOM 741 C CA . SER A 1 100 ? 4.357 -6.176 -16.275 1.00 96.75 100 SER A CA 1
ATOM 742 C C . SER A 1 100 ? 4.373 -6.813 -14.881 1.00 96.75 100 SER A C 1
ATOM 744 O O . SER A 1 100 ? 5.411 -7.305 -14.450 1.00 96.75 100 SER A O 1
ATOM 746 N N . LEU A 1 101 ? 3.224 -6.881 -14.192 1.00 97.56 101 LEU A N 1
ATOM 747 C CA . LEU A 1 101 ? 3.145 -7.238 -12.768 1.00 97.56 101 LEU A CA 1
ATOM 748 C C . LEU A 1 101 ? 3.482 -8.703 -12.470 1.00 97.56 101 LEU A C 1
ATOM 750 O O . LEU A 1 101 ? 3.751 -9.040 -11.323 1.00 97.56 101 LEU A O 1
ATOM 754 N N . ARG A 1 102 ? 3.484 -9.570 -13.489 1.00 97.38 102 ARG A N 1
ATOM 755 C CA . ARG A 1 102 ? 3.881 -10.991 -13.422 1.00 97.38 102 ARG A CA 1
ATOM 756 C C . ARG A 1 102 ? 5.258 -11.252 -14.048 1.00 97.38 102 ARG A C 1
ATOM 758 O O . ARG A 1 102 ? 5.585 -12.383 -14.398 1.00 97.38 102 ARG A O 1
ATOM 765 N N . LYS A 1 103 ? 6.057 -10.202 -14.250 1.00 97.44 103 LYS A N 1
ATOM 766 C CA . LYS A 1 103 ? 7.389 -10.250 -14.868 1.00 97.44 103 LYS A CA 1
ATOM 767 C C . LYS A 1 103 ? 8.386 -9.455 -14.012 1.00 97.44 103 LYS A C 1
ATOM 769 O O . LYS A 1 103 ? 7.973 -8.582 -13.257 1.00 97.44 103 LYS A O 1
ATOM 774 N N . PRO A 1 104 ? 9.702 -9.693 -14.150 1.00 96.69 104 PRO A N 1
ATOM 775 C CA . PRO A 1 104 ? 10.716 -8.871 -13.482 1.00 96.69 104 PRO A CA 1
ATOM 776 C C . PRO A 1 104 ? 10.707 -7.384 -13.888 1.00 96.69 104 PRO A C 1
ATOM 778 O O . PRO A 1 104 ? 11.233 -6.560 -13.144 1.00 96.69 104 PRO A O 1
ATOM 781 N N . ALA A 1 105 ? 10.129 -7.058 -15.056 1.00 95.75 105 ALA A N 1
ATOM 782 C CA . ALA A 1 105 ? 9.929 -5.703 -15.590 1.00 95.75 105 ALA A CA 1
ATOM 783 C C . ALA A 1 105 ? 11.206 -4.835 -15.617 1.00 95.75 105 ALA A C 1
ATOM 785 O O . ALA A 1 105 ? 11.223 -3.688 -15.158 1.00 95.75 105 ALA A O 1
ATOM 786 N N . ASP A 1 106 ? 12.313 -5.406 -16.103 1.00 93.81 106 ASP A N 1
ATOM 787 C CA . ASP A 1 106 ? 13.616 -4.731 -16.203 1.00 93.81 106 ASP A CA 1
ATOM 788 C C . ASP A 1 106 ? 13.555 -3.421 -16.995 1.00 93.81 106 ASP A C 1
ATOM 790 O O . ASP A 1 106 ? 14.153 -2.420 -16.600 1.00 93.81 106 ASP A O 1
ATOM 794 N N . ASP A 1 107 ? 12.761 -3.431 -18.062 1.00 93.31 107 ASP A N 1
ATOM 795 C CA . ASP A 1 107 ? 12.491 -2.340 -18.995 1.00 93.31 107 ASP A CA 1
ATOM 796 C C . ASP A 1 107 ? 11.914 -1.084 -18.328 1.00 93.31 107 ASP A C 1
ATOM 798 O O . ASP A 1 107 ? 12.214 0.028 -18.757 1.00 93.31 107 ASP A O 1
ATOM 802 N N . LEU A 1 108 ? 11.172 -1.237 -17.226 1.00 93.31 108 LEU A N 1
ATOM 803 C CA . LEU A 1 108 ? 10.675 -0.109 -16.427 1.00 93.31 108 LEU A CA 1
ATOM 804 C C . LEU A 1 108 ? 11.754 0.563 -15.571 1.00 93.31 108 LEU A C 1
ATOM 806 O O . LEU A 1 108 ? 11.545 1.650 -15.024 1.00 93.31 108 LEU A O 1
ATOM 810 N N . GLY A 1 109 ? 12.902 -0.089 -15.398 1.00 92.31 109 GLY A N 1
ATOM 811 C CA . GLY A 1 109 ? 13.928 0.338 -14.464 1.00 92.31 109 GLY A CA 1
ATOM 812 C C . GLY A 1 109 ? 13.475 0.281 -12.998 1.00 92.31 109 GLY A C 1
ATOM 813 O O . GLY A 1 109 ? 12.304 0.122 -12.644 1.00 92.31 109 GLY A O 1
ATOM 814 N N . ALA A 1 110 ? 14.443 0.422 -12.095 1.00 90.06 110 ALA A N 1
ATOM 815 C CA . ALA A 1 110 ? 14.204 0.255 -10.663 1.00 90.06 110 ALA A CA 1
ATOM 816 C C . ALA A 1 110 ? 13.206 1.287 -10.093 1.00 90.06 110 ALA A C 1
ATOM 818 O O . ALA A 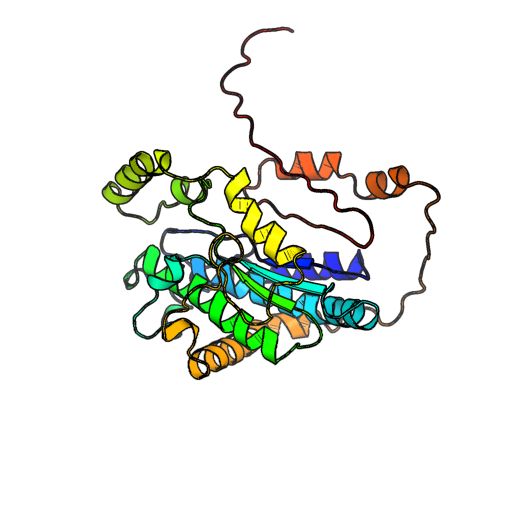1 110 ? 12.408 0.952 -9.215 1.00 90.06 110 ALA A O 1
ATOM 819 N N . PHE A 1 111 ? 13.219 2.523 -10.607 1.00 89.12 111 PHE A N 1
ATOM 820 C CA . PHE A 1 111 ? 12.303 3.584 -10.177 1.00 89.12 111 PHE A CA 1
ATOM 821 C C . PHE A 1 111 ? 10.921 3.501 -10.827 1.00 89.12 111 PHE A C 1
ATOM 823 O O . PHE A 1 111 ? 9.956 3.818 -10.142 1.00 89.12 111 PHE A O 1
ATOM 830 N N . GLY A 1 112 ? 10.79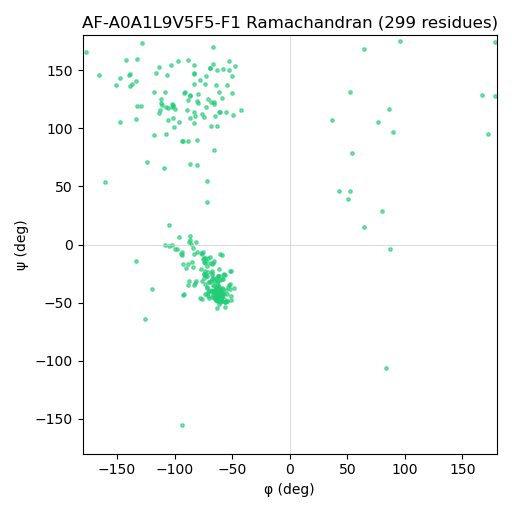3 3.015 -12.068 1.00 94.75 112 GLY A N 1
ATOM 831 C CA . GLY A 1 112 ? 9.483 2.795 -12.691 1.00 94.75 112 GLY A CA 1
ATOM 832 C C .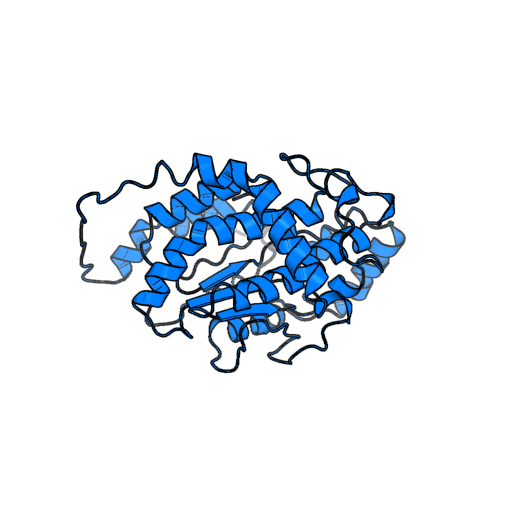 GLY A 1 112 ? 8.686 1.713 -11.965 1.00 94.75 112 GLY A C 1
ATOM 833 O O . GLY A 1 112 ? 7.540 1.938 -11.573 1.00 94.75 112 GLY A O 1
ATOM 834 N N . ARG A 1 113 ? 9.340 0.583 -11.651 1.00 96.94 113 ARG A N 1
ATOM 835 C CA . ARG A 1 113 ? 8.763 -0.492 -10.820 1.00 96.94 113 ARG A CA 1
ATOM 836 C C . ARG A 1 113 ? 8.376 -0.011 -9.415 1.00 96.94 113 ARG A C 1
ATOM 838 O O . ARG A 1 113 ? 7.309 -0.341 -8.902 1.00 96.94 113 ARG A O 1
ATOM 845 N N . TYR A 1 114 ? 9.218 0.818 -8.796 1.00 94.69 114 TYR A N 1
ATOM 846 C CA . TYR A 1 114 ? 8.897 1.434 -7.508 1.00 94.69 114 TYR A CA 1
ATOM 847 C C . TYR A 1 114 ? 7.699 2.391 -7.616 1.00 94.69 114 TYR A C 1
ATOM 849 O O . TYR A 1 114 ? 6.777 2.314 -6.803 1.00 94.69 114 TYR A O 1
ATOM 857 N N . GLY A 1 115 ? 7.692 3.250 -8.637 1.00 94.81 115 GLY A N 1
ATOM 858 C CA . GLY A 1 115 ? 6.663 4.253 -8.887 1.00 94.81 115 GLY A CA 1
ATOM 859 C C . GLY A 1 115 ? 5.283 3.638 -9.061 1.00 94.81 115 GLY A C 1
ATOM 860 O O . GLY A 1 115 ? 4.368 4.027 -8.337 1.00 94.81 115 GLY A O 1
ATOM 861 N N . GLN A 1 116 ? 5.143 2.599 -9.896 1.00 96.88 116 GLN A N 1
ATOM 862 C CA . GLN A 1 116 ? 3.860 1.896 -10.046 1.00 96.88 116 GLN A CA 1
ATOM 863 C C . GLN A 1 116 ? 3.356 1.305 -8.719 1.00 96.88 116 GLN A C 1
ATOM 865 O O . GLN A 1 116 ? 2.166 1.386 -8.428 1.00 96.88 116 GLN A O 1
ATOM 870 N N . SER A 1 117 ? 4.248 0.778 -7.867 1.00 97.25 117 SER A N 1
ATOM 871 C CA . SER A 1 117 ? 3.855 0.216 -6.566 1.00 97.25 117 SER A CA 1
ATOM 872 C C . SER A 1 117 ? 3.308 1.286 -5.613 1.00 97.25 117 SER A C 1
ATOM 874 O O . SER A 1 117 ? 2.371 1.045 -4.853 1.00 97.25 117 SER A O 1
ATOM 876 N N . LYS A 1 118 ? 3.872 2.498 -5.668 1.00 96.00 118 LYS A N 1
ATOM 877 C CA . LYS A 1 118 ? 3.469 3.624 -4.819 1.00 96.00 118 LYS A CA 1
ATOM 878 C C . LYS A 1 118 ? 2.245 4.350 -5.369 1.00 96.00 118 LYS A C 1
ATOM 880 O O . LYS A 1 118 ? 1.395 4.754 -4.576 1.00 96.00 118 LYS A O 1
ATOM 885 N N . LEU A 1 119 ? 2.094 4.417 -6.690 1.00 97.19 119 LEU A N 1
ATOM 886 C CA . LEU A 1 119 ? 0.868 4.876 -7.340 1.00 97.19 119 LEU A CA 1
ATOM 887 C C . LEU A 1 119 ? -0.304 3.941 -7.010 1.00 97.19 119 LEU A C 1
ATOM 889 O O . LEU A 1 119 ? -1.369 4.414 -6.616 1.00 97.19 119 LEU A O 1
ATOM 893 N N . ALA A 1 120 ? -0.085 2.622 -7.060 1.00 98.19 120 ALA A N 1
ATOM 894 C CA . ALA A 1 120 ? -1.098 1.641 -6.686 1.00 98.19 120 ALA A CA 1
ATOM 895 C C . ALA A 1 120 ? -1.565 1.804 -5.233 1.00 98.19 120 ALA A C 1
ATOM 897 O O . ALA A 1 120 ? -2.764 1.751 -4.978 1.00 98.19 120 ALA A O 1
ATOM 898 N N . MET A 1 121 ? -0.658 2.098 -4.293 1.00 97.56 121 MET A N 1
ATOM 899 C CA . MET A 1 121 ? -1.034 2.417 -2.908 1.00 97.56 121 MET A CA 1
ATOM 900 C C . MET A 1 121 ? -1.941 3.653 -2.804 1.00 97.56 121 MET A C 1
ATOM 902 O O . MET A 1 121 ? -2.909 3.612 -2.047 1.00 97.56 121 MET A O 1
ATOM 906 N N . VAL A 1 122 ? -1.673 4.732 -3.554 1.00 96.75 122 VAL A N 1
ATOM 907 C CA . VAL A 1 122 ? -2.521 5.946 -3.553 1.00 96.75 122 VAL A CA 1
ATOM 908 C C . VAL A 1 122 ? -3.921 5.618 -4.068 1.00 96.75 122 VAL A C 1
ATOM 910 O O . VAL A 1 122 ? -4.913 5.837 -3.373 1.00 96.75 122 VAL A O 1
ATOM 913 N N . LEU A 1 123 ? -3.992 5.032 -5.262 1.00 97.62 123 LEU A N 1
ATOM 914 C CA . LEU A 1 123 ? -5.244 4.730 -5.952 1.00 97.62 123 LEU A CA 1
ATOM 915 C C . LEU A 1 123 ? -6.099 3.705 -5.207 1.00 97.62 123 LEU A C 1
ATOM 917 O O . LEU A 1 123 ? -7.307 3.878 -5.050 1.00 97.62 123 LEU A O 1
ATOM 921 N N . TRP A 1 124 ? -5.469 2.652 -4.691 1.00 98.06 124 TRP A N 1
ATOM 922 C CA . TRP A 1 124 ? -6.167 1.637 -3.916 1.00 98.06 124 TRP A CA 1
ATOM 923 C C . TRP A 1 124 ? -6.692 2.195 -2.594 1.00 98.06 124 TRP A C 1
ATOM 925 O O . TRP A 1 124 ? -7.830 1.911 -2.237 1.00 98.06 124 TRP A O 1
ATOM 935 N N . THR A 1 125 ? -5.924 3.042 -1.901 1.00 97.50 125 THR A N 1
ATOM 936 C CA . THR A 1 125 ? -6.383 3.670 -0.650 1.00 97.50 125 THR A CA 1
ATOM 937 C C . THR A 1 125 ? -7.573 4.601 -0.890 1.00 97.50 125 THR A C 1
ATOM 939 O O . THR A 1 125 ? -8.528 4.586 -0.114 1.00 97.50 125 THR A O 1
ATOM 942 N N . ARG A 1 126 ? -7.563 5.357 -1.997 1.00 95.56 126 ARG A N 1
ATOM 943 C CA . ARG A 1 126 ? -8.705 6.168 -2.456 1.00 95.56 126 ARG A CA 1
ATOM 944 C C . ARG A 1 126 ? -9.955 5.325 -2.673 1.00 95.56 126 ARG A C 1
ATOM 946 O O . ARG A 1 126 ? -11.038 5.681 -2.214 1.00 95.56 126 ARG A O 1
ATOM 953 N N . TYR A 1 127 ? -9.812 4.192 -3.357 1.00 97.19 127 TYR A N 1
ATOM 954 C CA . TYR A 1 127 ? -10.931 3.285 -3.589 1.00 97.19 127 TYR A CA 1
ATOM 955 C C . TYR A 1 127 ? -11.428 2.649 -2.280 1.00 97.19 127 TYR A C 1
ATOM 957 O O . TYR A 1 127 ? -12.632 2.610 -2.027 1.00 97.19 127 TYR A O 1
ATOM 965 N N . LEU A 1 128 ? -10.507 2.216 -1.414 1.00 96.75 128 LEU A N 1
ATOM 966 C CA . LEU A 1 128 ? -10.807 1.631 -0.109 1.00 96.75 128 LEU A CA 1
ATOM 967 C C . LEU A 1 128 ? -11.607 2.596 0.776 1.00 96.75 128 LEU A C 1
ATOM 969 O O . LEU A 1 128 ? -12.598 2.183 1.370 1.00 96.75 128 LEU A O 1
ATOM 973 N N . ALA A 1 129 ? -11.244 3.882 0.788 1.00 96.06 129 ALA A N 1
ATOM 974 C CA . ALA A 1 129 ? -11.959 4.931 1.517 1.00 96.06 129 ALA A CA 1
ATOM 975 C C . ALA A 1 129 ? -13.434 5.058 1.108 1.00 96.06 129 ALA A C 1
ATOM 977 O O . ALA A 1 129 ? -14.294 5.276 1.958 1.00 96.06 129 ALA A O 1
ATOM 978 N N . ARG A 1 130 ? -13.737 4.906 -0.189 1.00 95.75 130 ARG A N 1
ATOM 979 C CA . ARG A 1 130 ? -15.119 4.922 -0.695 1.00 95.75 130 ARG A CA 1
ATOM 980 C C . ARG A 1 130 ? -15.889 3.667 -0.303 1.00 95.75 130 ARG A C 1
ATOM 982 O O . ARG A 1 130 ? -17.080 3.746 -0.022 1.00 95.75 130 ARG A O 1
ATOM 989 N N . LYS A 1 131 ? -15.217 2.514 -0.312 1.00 95.94 131 LYS A N 1
ATOM 990 C CA . LYS A 1 131 ? -15.838 1.219 -0.018 1.00 95.94 131 LYS A CA 1
ATOM 991 C C . LYS A 1 131 ? -16.096 1.004 1.473 1.00 95.94 131 LYS A C 1
ATOM 993 O O . LYS A 1 131 ? -17.078 0.353 1.812 1.00 95.94 131 LYS A O 1
ATOM 998 N N . TYR A 1 132 ? -15.249 1.565 2.334 1.00 95.38 132 TYR A N 1
ATOM 999 C CA . TYR A 1 132 ? -15.341 1.425 3.786 1.00 95.38 132 TYR A CA 1
ATOM 1000 C C . TYR A 1 132 ? -15.417 2.797 4.480 1.00 95.38 132 TYR A C 1
ATOM 1002 O O . TYR A 1 132 ? -14.457 3.218 5.128 1.00 95.38 132 TYR A O 1
ATOM 1010 N N . PRO A 1 133 ? -16.546 3.525 4.355 1.00 94.69 133 PRO A N 1
ATOM 1011 C CA . PRO A 1 133 ? -16.706 4.860 4.938 1.00 94.69 133 PRO A CA 1
ATOM 1012 C C . PRO A 1 133 ? -16.787 4.869 6.476 1.00 94.69 133 PRO A C 1
ATOM 1014 O O . PRO A 1 133 ? -16.746 5.937 7.083 1.00 94.69 133 PRO A O 1
ATOM 1017 N N . GLN A 1 134 ? -16.919 3.703 7.116 1.00 92.62 134 GLN A N 1
ATOM 1018 C CA . GLN A 1 134 ? -16.991 3.551 8.570 1.00 92.62 134 GLN A CA 1
ATOM 1019 C C . GLN A 1 134 ? -15.643 3.739 9.288 1.00 92.62 134 GLN A C 1
ATOM 1021 O O . GLN A 1 134 ? -15.634 3.846 10.511 1.00 92.62 134 GLN A O 1
ATOM 1026 N N . PHE A 1 135 ? -14.523 3.782 8.560 1.00 91.06 135 PHE A N 1
ATOM 1027 C CA . PHE A 1 135 ? -13.202 4.101 9.104 1.00 91.06 135 PHE A CA 1
ATOM 1028 C C . PHE A 1 135 ? -12.374 4.952 8.133 1.00 91.06 135 PHE A C 1
ATOM 1030 O O . PHE A 1 135 ? -12.616 4.989 6.925 1.00 91.06 135 PHE A O 1
ATOM 1037 N N . THR A 1 136 ? -11.373 5.663 8.653 1.00 95.25 136 THR A N 1
ATOM 1038 C CA . THR A 1 136 ? -10.548 6.567 7.840 1.00 95.25 136 THR A CA 1
ATOM 1039 C C . THR A 1 136 ? -9.469 5.795 7.085 1.00 95.25 136 THR A C 1
ATOM 1041 O O . THR A 1 136 ? -8.616 5.153 7.689 1.00 95.25 136 THR A O 1
ATOM 1044 N N . CYS A 1 137 ? -9.431 5.914 5.761 1.00 96.44 137 CYS A N 1
ATOM 1045 C CA . CYS A 1 137 ? -8.358 5.370 4.930 1.00 96.44 137 CYS A CA 1
ATOM 1046 C C . CYS A 1 137 ? -7.561 6.528 4.329 1.00 96.44 137 CYS A C 1
ATOM 1048 O O . CYS A 1 137 ? -8.136 7.342 3.619 1.00 96.44 137 CYS A O 1
ATOM 1050 N N . ALA A 1 138 ? -6.257 6.624 4.572 1.00 95.81 138 ALA A N 1
ATOM 1051 C CA . ALA A 1 138 ? -5.438 7.692 3.995 1.00 95.81 138 ALA A CA 1
ATOM 1052 C C . ALA A 1 138 ? -4.079 7.169 3.546 1.00 95.81 138 ALA A C 1
ATOM 1054 O O . ALA A 1 138 ? -3.504 6.274 4.170 1.00 95.81 138 ALA A O 1
ATOM 1055 N N . SER A 1 139 ? -3.557 7.738 2.462 1.00 94.94 139 SER A N 1
ATOM 1056 C CA . SER A 1 139 ? -2.207 7.435 1.994 1.00 94.94 139 SER A CA 1
ATOM 1057 C C . SER A 1 139 ? -1.275 8.606 2.277 1.00 94.94 139 SER A C 1
ATOM 1059 O O . SER A 1 139 ? -1.690 9.761 2.262 1.00 94.94 139 SER A O 1
ATOM 1061 N N . ILE A 1 140 ? -0.011 8.330 2.583 1.00 91.19 140 ILE A N 1
ATOM 1062 C CA . ILE A 1 140 ? 0.942 9.374 2.969 1.00 91.19 140 ILE A CA 1
ATOM 1063 C C . ILE A 1 140 ? 2.313 9.161 2.338 1.00 91.19 140 ILE A C 1
ATOM 1065 O O . ILE A 1 140 ? 2.779 8.029 2.196 1.00 91.19 140 ILE A O 1
ATOM 1069 N N . HIS A 1 141 ? 3.003 10.256 2.033 1.00 85.56 141 HIS A N 1
ATOM 1070 C CA . HIS A 1 141 ? 4.450 10.255 1.869 1.00 85.56 141 HIS A CA 1
ATOM 1071 C C . HIS A 1 141 ? 5.118 10.466 3.234 1.00 85.56 141 HIS A C 1
ATOM 1073 O O . HIS A 1 141 ? 4.787 11.419 3.938 1.00 85.56 141 HIS A O 1
ATOM 1079 N N . PRO A 1 142 ? 6.079 9.619 3.639 1.00 73.50 142 PRO A N 1
ATOM 1080 C CA . PRO A 1 142 ? 6.767 9.784 4.918 1.00 73.50 142 PRO A CA 1
ATOM 1081 C C . PRO A 1 142 ? 7.801 10.922 4.903 1.00 73.50 142 PRO A C 1
ATOM 1083 O O . PRO A 1 142 ? 8.369 11.233 5.941 1.00 73.50 142 PRO A O 1
ATOM 1086 N N . GLY A 1 143 ? 8.078 11.548 3.756 1.00 64.31 143 GLY A N 1
ATOM 1087 C CA . GLY A 1 143 ? 9.165 12.515 3.595 1.00 64.31 143 GLY A CA 1
ATOM 1088 C C . GLY A 1 143 ? 10.440 11.905 3.033 1.00 64.31 143 GLY A C 1
ATOM 1089 O O . GLY A 1 143 ? 10.560 10.693 2.833 1.00 64.31 143 GLY A O 1
ATOM 1090 N N . VAL A 1 144 ? 11.418 12.771 2.775 1.00 58.66 144 VAL A N 1
ATOM 1091 C CA . VAL A 1 144 ? 12.743 12.407 2.256 1.00 58.66 144 VAL A CA 1
ATOM 1092 C C . VAL A 1 144 ? 13.623 11.909 3.409 1.00 58.66 144 VAL A C 1
ATOM 1094 O O . VAL A 1 144 ? 14.574 12.557 3.836 1.00 58.66 144 VAL A O 1
ATOM 1097 N N . VAL A 1 145 ? 13.272 10.749 3.963 1.00 53.22 145 VAL A N 1
ATOM 1098 C CA . VAL A 1 145 ? 13.903 10.195 5.170 1.00 53.22 145 VAL A CA 1
ATOM 1099 C C . VAL A 1 145 ? 15.198 9.455 4.831 1.00 53.22 145 VAL A C 1
ATOM 1101 O O . VAL A 1 145 ? 15.229 8.648 3.897 1.00 53.22 145 VAL A O 1
ATOM 1104 N N . ARG A 1 146 ? 16.254 9.634 5.645 1.00 48.62 146 ARG A N 1
ATOM 1105 C CA . ARG A 1 146 ? 17.432 8.735 5.656 1.00 48.62 146 ARG A CA 1
ATOM 1106 C C . ARG A 1 146 ? 17.028 7.344 6.140 1.00 48.62 146 ARG A C 1
ATOM 1108 O O . ARG A 1 146 ? 17.204 7.006 7.308 1.00 48.62 146 ARG A O 1
ATOM 1115 N N . THR A 1 147 ? 16.474 6.529 5.256 1.00 45.09 147 THR A N 1
ATOM 1116 C CA . THR A 1 147 ? 16.207 5.116 5.533 1.00 45.09 147 THR A CA 1
ATOM 1117 C C . THR A 1 147 ? 17.335 4.250 4.979 1.00 45.09 147 THR A C 1
ATOM 1119 O O . THR A 1 147 ? 18.031 4.626 4.033 1.00 45.09 147 THR A O 1
ATOM 1122 N N . ASN A 1 148 ? 17.484 3.037 5.517 1.00 47.31 148 ASN A N 1
ATOM 1123 C CA . ASN A 1 148 ? 18.345 2.016 4.912 1.00 47.31 148 ASN A CA 1
ATOM 1124 C C . ASN A 1 148 ? 17.900 1.628 3.481 1.00 47.31 148 ASN A C 1
ATOM 1126 O O . ASN A 1 148 ? 18.648 0.942 2.791 1.00 47.31 148 ASN A O 1
ATOM 1130 N N . LEU A 1 149 ? 16.736 2.095 3.002 1.00 50.47 149 LEU A N 1
ATOM 1131 C CA . LEU A 1 149 ? 16.229 1.829 1.651 1.00 50.47 149 LEU A CA 1
ATOM 1132 C C . LEU A 1 149 ? 17.170 2.357 0.563 1.00 50.47 149 LEU A C 1
ATOM 1134 O O . LEU A 1 149 ? 17.399 1.665 -0.420 1.00 50.47 149 LEU A O 1
ATOM 1138 N N . MET A 1 150 ? 17.784 3.530 0.757 1.00 52.81 150 MET A N 1
ATOM 1139 C CA . MET A 1 150 ? 18.752 4.068 -0.211 1.00 52.81 150 MET A CA 1
ATOM 1140 C C . MET A 1 150 ? 20.046 3.238 -0.254 1.00 52.81 150 MET A C 1
ATOM 1142 O O . MET A 1 150 ? 20.668 3.095 -1.304 1.00 52.81 150 MET A O 1
ATOM 1146 N N . ASN A 1 151 ? 20.440 2.643 0.878 1.00 49.59 151 ASN A N 1
ATOM 1147 C CA . ASN A 1 151 ? 21.603 1.753 0.948 1.00 49.59 151 ASN A CA 1
ATOM 1148 C C . ASN A 1 151 ? 21.333 0.400 0.263 1.00 49.59 151 ASN A C 1
ATOM 1150 O O . ASN A 1 151 ? 22.265 -0.209 -0.264 1.00 49.59 151 ASN A O 1
ATOM 1154 N N . ASN A 1 152 ? 20.063 -0.019 0.221 1.00 54.22 152 ASN A N 1
ATOM 1155 C CA . ASN A 1 152 ? 19.591 -1.266 -0.385 1.00 54.22 152 ASN A CA 1
ATOM 1156 C C . ASN A 1 152 ? 19.075 -1.100 -1.830 1.00 54.22 152 ASN A C 1
ATOM 1158 O O . ASN A 1 152 ? 18.594 -2.069 -2.411 1.00 54.22 152 ASN A O 1
ATOM 1162 N N . ALA A 1 153 ? 19.224 0.087 -2.433 1.00 57.03 153 ALA A N 1
ATOM 1163 C CA . ALA A 1 153 ? 18.909 0.386 -3.834 1.00 57.03 153 ALA A CA 1
ATOM 1164 C C . ALA A 1 153 ? 19.923 -0.257 -4.809 1.00 57.03 153 ALA A C 1
ATOM 1166 O O . ALA A 1 153 ? 20.607 0.418 -5.585 1.00 57.03 153 ALA A O 1
ATOM 1167 N N . THR A 1 154 ? 20.112 -1.573 -4.713 1.00 67.12 154 THR A N 1
ATOM 1168 C CA . THR A 1 154 ? 21.132 -2.321 -5.459 1.00 67.12 154 THR A CA 1
ATOM 1169 C C . THR A 1 154 ? 20.795 -2.488 -6.938 1.00 67.12 154 THR A C 1
ATOM 1171 O O . THR A 1 154 ? 21.708 -2.761 -7.713 1.00 67.12 154 THR A O 1
ATOM 1174 N N . GLY A 1 155 ? 19.536 -2.267 -7.336 1.00 58.00 155 GLY A N 1
ATOM 1175 C CA . GLY A 1 155 ? 19.080 -2.308 -8.728 1.00 58.00 155 GLY A CA 1
ATOM 1176 C C . GLY A 1 155 ? 19.364 -1.035 -9.531 1.00 58.00 155 GLY A C 1
ATOM 1177 O O . GLY A 1 155 ? 19.125 -1.010 -10.734 1.00 58.00 155 GLY A O 1
ATOM 1178 N N . SER A 1 156 ? 19.868 0.025 -8.893 1.00 69.06 156 SER A N 1
ATOM 1179 C CA . SER A 1 156 ? 20.240 1.268 -9.578 1.00 69.06 156 SER A CA 1
ATOM 1180 C C . SER A 1 156 ? 21.644 1.180 -10.198 1.00 69.06 156 SER A C 1
ATOM 1182 O O . SER A 1 156 ? 22.540 0.584 -9.588 1.00 69.06 156 SER A O 1
ATOM 1184 N N . PRO A 1 157 ? 21.898 1.839 -11.349 1.00 69.00 157 PRO A N 1
ATOM 1185 C CA . PRO A 1 157 ? 23.238 1.958 -11.916 1.00 69.00 157 PRO A CA 1
ATOM 1186 C C . PRO A 1 157 ? 24.267 2.453 -10.878 1.00 69.00 157 PRO A C 1
ATOM 1188 O O . PRO A 1 157 ? 23.929 3.311 -10.053 1.00 69.00 157 PRO A O 1
ATOM 1191 N N . PRO A 1 158 ? 25.533 1.988 -10.911 1.00 62.38 158 PRO A N 1
ATOM 1192 C CA . PRO A 1 158 ? 26.554 2.360 -9.924 1.00 62.38 158 PRO A CA 1
ATOM 1193 C C . PRO A 1 158 ? 26.735 3.875 -9.741 1.00 62.38 158 PRO A C 1
ATOM 1195 O O . PRO A 1 158 ? 26.930 4.338 -8.618 1.00 62.38 158 PRO A O 1
ATOM 1198 N N . ILE A 1 159 ? 26.591 4.651 -10.822 1.00 52.25 159 ILE A N 1
ATOM 1199 C CA . ILE A 1 159 ? 26.661 6.120 -10.811 1.00 52.25 159 ILE A CA 1
ATOM 1200 C C . ILE A 1 159 ? 25.527 6.746 -9.975 1.00 52.25 159 ILE A C 1
ATOM 1202 O O . ILE A 1 159 ? 25.771 7.647 -9.175 1.00 52.25 159 ILE A O 1
ATOM 1206 N N . ILE A 1 160 ? 24.306 6.206 -10.069 1.00 58.72 160 ILE A N 1
ATOM 1207 C CA . ILE A 1 160 ? 23.138 6.651 -9.292 1.00 58.72 160 ILE A CA 1
ATOM 1208 C C . ILE A 1 160 ? 23.282 6.231 -7.827 1.00 58.72 160 ILE A C 1
ATOM 1210 O O . ILE A 1 160 ? 22.956 7.002 -6.930 1.00 58.72 160 ILE A O 1
ATOM 1214 N N . ARG A 1 161 ? 23.843 5.047 -7.555 1.00 59.38 161 ARG A N 1
ATOM 1215 C CA . ARG A 1 161 ? 24.149 4.602 -6.182 1.00 59.38 161 ARG A CA 1
ATOM 1216 C C . ARG A 1 161 ? 25.199 5.495 -5.513 1.00 59.38 161 ARG A C 1
ATOM 1218 O O . ARG A 1 161 ? 25.108 5.755 -4.313 1.00 59.38 161 ARG A O 1
ATOM 1225 N N . LEU A 1 162 ? 26.182 5.977 -6.276 1.00 53.38 162 LEU A N 1
ATOM 1226 C CA . LEU A 1 162 ? 27.207 6.906 -5.797 1.00 53.38 162 LEU A CA 1
ATOM 1227 C C . LEU A 1 162 ? 26.615 8.297 -5.515 1.00 53.38 162 LEU A C 1
ATOM 1229 O O . LEU A 1 162 ? 26.821 8.836 -4.429 1.00 53.38 162 LEU A O 1
ATOM 1233 N N . LEU A 1 163 ? 25.800 8.826 -6.433 1.00 50.25 163 LEU A N 1
ATOM 1234 C CA . LEU A 1 163 ? 25.063 10.086 -6.256 1.00 50.25 163 LEU A CA 1
ATOM 1235 C C . LEU A 1 163 ? 24.063 10.020 -5.089 1.00 50.25 163 LEU A C 1
ATOM 1237 O O . LEU A 1 163 ? 23.954 10.970 -4.316 1.00 50.25 163 LEU A O 1
ATOM 1241 N N . GLY A 1 164 ? 23.389 8.883 -4.896 1.00 52.44 164 GLY A N 1
ATOM 1242 C CA . GLY A 1 164 ? 22.485 8.623 -3.771 1.00 52.44 164 GLY A CA 1
ATOM 1243 C C . GLY A 1 164 ? 23.191 8.652 -2.411 1.00 52.44 164 GLY A C 1
ATOM 1244 O O . GLY A 1 164 ? 22.653 9.178 -1.441 1.00 52.44 164 GLY A O 1
ATOM 1245 N N . LYS A 1 165 ? 24.439 8.166 -2.330 1.00 48.19 165 LYS A N 1
ATOM 1246 C CA . LYS A 1 165 ? 25.262 8.258 -1.109 1.00 48.19 165 LYS A CA 1
ATOM 1247 C C . LYS A 1 165 ? 25.677 9.694 -0.791 1.00 48.19 165 LYS A C 1
ATOM 1249 O O . LYS A 1 165 ? 25.657 10.071 0.380 1.00 48.19 165 LYS A O 1
ATOM 1254 N N . VAL A 1 166 ? 26.010 10.491 -1.807 1.00 43.62 166 VAL A N 1
ATOM 1255 C CA . VAL A 1 166 ? 26.399 11.905 -1.647 1.00 43.62 166 VAL A CA 1
ATOM 1256 C C . VAL A 1 166 ? 25.192 12.764 -1.263 1.00 43.62 166 VAL A C 1
ATOM 1258 O O . VAL A 1 166 ? 25.260 13.538 -0.311 1.00 43.62 166 VAL A O 1
ATOM 1261 N N . THR A 1 167 ? 24.053 12.558 -1.924 1.00 43.06 167 THR A N 1
ATOM 1262 C CA . THR A 1 167 ? 22.799 13.251 -1.602 1.00 43.06 167 THR A CA 1
ATOM 1263 C C . THR A 1 167 ? 22.202 12.785 -0.280 1.00 43.06 167 THR A C 1
ATOM 1265 O O . THR A 1 167 ? 21.521 13.586 0.349 1.00 43.06 167 THR A O 1
ATOM 1268 N N . SER A 1 168 ? 22.508 11.563 0.205 1.00 44.62 168 SER A N 1
ATOM 1269 C CA . SER A 1 168 ? 22.056 11.032 1.511 1.00 44.62 168 SER A CA 1
ATOM 1270 C C . SER A 1 168 ? 22.325 11.981 2.685 1.00 44.62 168 SER A C 1
ATOM 1272 O O . SER A 1 168 ? 21.650 11.893 3.705 1.00 44.62 168 SER A O 1
ATOM 1274 N N . MET A 1 169 ? 23.290 12.896 2.551 1.00 36.91 169 MET A N 1
ATOM 1275 C CA . MET A 1 169 ? 23.625 13.921 3.541 1.00 36.91 169 MET A CA 1
ATOM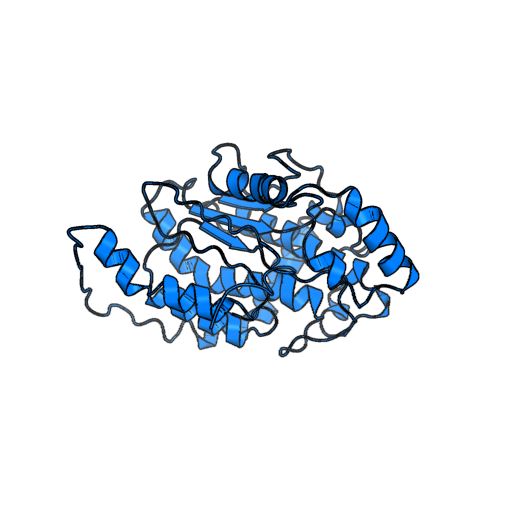 1276 C C . MET A 1 169 ? 22.610 15.078 3.636 1.00 36.91 169 MET A C 1
ATOM 1278 O O . MET A 1 169 ? 22.667 15.819 4.610 1.00 36.91 169 MET A O 1
ATOM 1282 N N . ILE A 1 170 ? 21.667 15.196 2.693 1.00 38.94 170 ILE A N 1
ATOM 1283 C CA . ILE A 1 170 ? 20.647 16.265 2.594 1.00 38.94 170 ILE A CA 1
ATOM 1284 C C . ILE A 1 170 ? 19.268 15.805 3.139 1.00 38.94 170 ILE A C 1
ATOM 1286 O O . ILE A 1 170 ? 18.319 16.576 3.226 1.00 38.94 170 ILE A O 1
ATOM 1290 N N . PHE A 1 171 ? 19.138 14.539 3.539 1.00 50.34 171 PHE A N 1
ATOM 1291 C CA . PHE A 1 171 ? 17.865 13.908 3.911 1.00 50.34 171 PHE A CA 1
ATOM 1292 C C . PHE A 1 171 ? 17.456 14.204 5.365 1.00 50.34 171 PHE A C 1
ATOM 1294 O O . PHE A 1 171 ? 18.299 14.279 6.266 1.00 50.34 171 PHE A O 1
ATOM 1301 N N . THR A 1 172 ? 16.147 14.293 5.605 1.00 48.66 172 THR A N 1
ATOM 1302 C CA . THR A 1 172 ? 15.558 14.543 6.925 1.00 48.66 172 THR A CA 1
ATOM 1303 C C . THR A 1 172 ? 15.738 13.348 7.873 1.00 48.66 172 THR A C 1
ATOM 1305 O O . THR A 1 172 ? 15.892 12.191 7.459 1.00 48.66 172 THR A O 1
ATOM 1308 N N . SER A 1 173 ? 15.794 13.629 9.181 1.00 54.31 173 SER A N 1
ATOM 1309 C CA . SER A 1 173 ? 15.995 12.607 10.216 1.00 54.31 173 SER A CA 1
ATOM 1310 C C . SER A 1 173 ? 14.803 11.646 10.302 1.00 54.31 173 SER A C 1
ATOM 1312 O O . SER A 1 173 ? 13.675 12.007 9.971 1.00 54.31 173 SER A O 1
ATOM 1314 N N . VAL A 1 174 ? 15.034 10.424 10.798 1.00 58.97 174 VAL A N 1
ATOM 1315 C CA . VAL A 1 174 ? 13.966 9.435 11.067 1.00 58.97 174 VAL A CA 1
ATOM 1316 C C . VAL A 1 174 ? 12.849 10.047 11.923 1.00 58.97 174 VAL A C 1
ATOM 1318 O O . VAL A 1 174 ? 11.675 9.836 11.638 1.00 58.97 174 VAL A O 1
ATOM 1321 N N . ASP A 1 175 ? 13.212 10.896 12.890 1.00 57.81 175 ASP A N 1
ATOM 1322 C CA . ASP A 1 175 ? 12.268 11.606 13.763 1.00 57.81 175 ASP A CA 1
ATOM 1323 C C . ASP A 1 175 ? 11.334 12.563 13.004 1.00 57.81 175 ASP A C 1
ATOM 1325 O O . ASP A 1 175 ? 10.237 12.852 13.475 1.00 57.81 175 ASP A O 1
ATOM 1329 N N . GLN A 1 176 ? 11.749 13.084 11.844 1.00 59.97 176 GLN A N 1
ATOM 1330 C CA . GLN A 1 176 ? 10.873 13.868 10.970 1.00 59.97 176 GLN A CA 1
ATOM 1331 C C . GLN A 1 176 ? 10.023 12.973 10.066 1.00 59.97 176 GLN A C 1
ATOM 1333 O O . GLN A 1 176 ? 8.859 13.288 9.835 1.00 59.97 176 GLN A O 1
ATOM 1338 N N . GLY A 1 177 ? 10.570 11.836 9.630 1.00 62.16 177 GLY A N 1
ATOM 1339 C CA . GLY A 1 177 ? 9.875 10.871 8.781 1.00 62.16 177 GLY A CA 1
ATOM 1340 C C . GLY A 1 177 ? 8.629 10.249 9.402 1.00 62.16 177 GLY A C 1
ATOM 1341 O O . GLY A 1 177 ? 7.613 10.026 8.748 1.00 62.16 177 GLY A O 1
ATOM 1342 N N . VAL A 1 178 ? 8.694 10.015 10.710 1.00 72.69 178 VAL A N 1
ATOM 1343 C CA . VAL A 1 178 ? 7.595 9.417 11.470 1.00 72.69 178 VAL A CA 1
ATOM 1344 C C . VAL A 1 178 ? 6.447 10.415 11.674 1.00 72.69 178 VAL A C 1
ATOM 1346 O O . VAL A 1 178 ? 5.304 10.000 11.826 1.00 72.69 178 VAL A O 1
ATOM 1349 N N . ARG A 1 179 ? 6.689 11.734 11.599 1.00 79.31 179 ARG A N 1
ATOM 1350 C CA . ARG A 1 179 ? 5.676 12.762 11.917 1.00 79.31 179 ARG A CA 1
ATOM 1351 C C . ARG A 1 179 ? 4.420 12.655 11.066 1.00 79.31 179 ARG A C 1
ATOM 1353 O O . ARG A 1 179 ? 3.331 12.784 11.614 1.00 79.31 179 ARG A O 1
ATOM 1360 N N . ASN A 1 180 ? 4.557 12.391 9.765 1.00 81.81 180 ASN A N 1
ATOM 1361 C CA . ASN A 1 180 ? 3.386 12.262 8.897 1.00 81.81 180 ASN A CA 1
ATOM 1362 C C . ASN A 1 180 ? 2.595 10.981 9.200 1.00 81.81 180 ASN A C 1
ATOM 1364 O O . ASN A 1 180 ? 1.370 10.981 9.149 1.00 81.81 180 ASN A O 1
ATOM 1368 N N . GLN A 1 181 ? 3.287 9.914 9.612 1.00 84.56 181 GLN A N 1
ATOM 1369 C CA . GLN A 1 181 ? 2.655 8.674 10.069 1.00 84.56 181 GLN A CA 1
ATOM 1370 C C . GLN A 1 181 ? 1.882 8.901 11.366 1.00 84.56 181 GLN A C 1
ATOM 1372 O O . GLN A 1 181 ? 0.736 8.468 11.469 1.00 84.56 181 GLN A O 1
ATOM 1377 N N . LEU A 1 182 ? 2.469 9.617 12.334 1.00 86.06 182 LEU A N 1
ATOM 1378 C CA . LEU A 1 182 ? 1.781 9.936 13.589 1.00 86.06 182 LEU A CA 1
ATOM 1379 C C . LEU A 1 182 ? 0.572 10.819 13.332 1.00 86.06 182 LEU A C 1
ATOM 1381 O O . LEU A 1 182 ? -0.512 10.508 13.809 1.00 86.06 182 LEU A O 1
ATOM 1385 N N . TRP A 1 183 ? 0.748 11.878 12.544 1.00 88.00 183 TRP A N 1
ATOM 1386 C CA . TRP A 1 183 ? -0.337 12.780 12.188 1.00 88.00 183 TRP A CA 1
ATOM 1387 C C . TRP A 1 183 ? -1.495 12.020 11.529 1.00 88.00 183 TRP A C 1
ATOM 1389 O O . TRP A 1 183 ? -2.622 12.117 12.008 1.00 88.00 183 TRP A O 1
ATOM 1399 N N . ALA A 1 184 ? -1.222 11.176 10.529 1.00 89.69 184 ALA A N 1
ATOM 1400 C CA . ALA A 1 184 ? -2.254 10.378 9.864 1.00 89.69 184 ALA A CA 1
ATOM 1401 C C . ALA A 1 184 ? -2.956 9.383 10.811 1.00 89.69 184 ALA A C 1
ATOM 1403 O O . ALA A 1 184 ? -4.146 9.099 10.661 1.00 89.69 184 ALA A O 1
ATOM 1404 N N . SER A 1 185 ? -2.228 8.888 11.816 1.00 86.75 185 SER A N 1
ATOM 1405 C CA . SER A 1 185 ? -2.731 7.914 12.787 1.00 86.75 185 SER A CA 1
ATOM 1406 C C . SER A 1 185 ? -3.681 8.507 13.826 1.00 86.75 185 SER A C 1
ATOM 1408 O O . SER A 1 185 ? -4.510 7.772 14.344 1.00 86.75 185 SER A O 1
ATOM 1410 N N . VAL A 1 186 ? -3.557 9.795 14.176 1.00 85.44 186 VAL A N 1
ATOM 1411 C CA . VAL A 1 186 ? -4.299 10.358 15.328 1.00 85.44 186 VAL A CA 1
ATOM 1412 C C . VAL A 1 186 ? -4.990 11.696 15.067 1.00 85.44 186 VAL A C 1
ATOM 1414 O O . VAL A 1 186 ? -5.820 12.117 15.869 1.00 85.44 186 VAL A O 1
ATOM 1417 N N . SER A 1 187 ? -4.663 12.400 13.981 1.00 87.19 187 SER A N 1
ATOM 1418 C CA . SER A 1 187 ? -5.239 13.720 13.717 1.00 87.19 187 SER A CA 1
ATOM 1419 C C . SER A 1 187 ? -6.696 13.625 13.258 1.00 87.19 187 SER A C 1
ATOM 1421 O O . SER A 1 187 ? -7.048 12.803 12.409 1.00 87.19 187 SER A O 1
ATOM 1423 N N . LYS A 1 188 ? -7.552 14.513 13.770 1.00 87.50 188 LYS A N 1
ATOM 1424 C CA . LYS A 1 188 ? -8.942 14.671 13.304 1.00 87.50 188 LYS 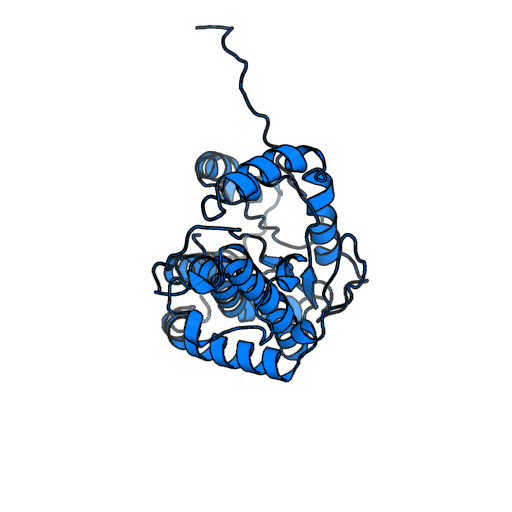A CA 1
ATOM 1425 C C . LYS A 1 188 ? -9.036 15.337 11.927 1.00 87.50 188 LYS A C 1
ATOM 1427 O O . LYS A 1 188 ? -10.071 15.253 11.282 1.00 87.50 188 LYS A O 1
ATOM 1432 N N . ASP A 1 189 ? -7.946 15.943 11.459 1.00 89.69 189 ASP A N 1
ATOM 1433 C CA . ASP A 1 189 ? -7.896 16.657 10.178 1.00 89.69 189 ASP A CA 1
ATOM 1434 C C . ASP A 1 189 ? -7.630 15.729 8.979 1.00 89.69 189 ASP A C 1
ATOM 1436 O O . ASP A 1 189 ? -7.595 16.177 7.830 1.00 89.69 189 ASP A O 1
ATOM 1440 N N . VAL A 1 190 ? -7.422 14.432 9.230 1.00 91.81 190 VAL A N 1
ATOM 1441 C CA . VAL A 1 190 ? -7.238 13.431 8.176 1.00 91.81 190 VAL A CA 1
ATOM 1442 C C . VAL A 1 190 ? -8.574 13.182 7.494 1.00 91.81 190 VAL A C 1
ATOM 1444 O O . VAL A 1 190 ? -9.522 12.689 8.104 1.00 91.81 190 VAL A O 1
ATOM 1447 N N . LYS A 1 191 ? -8.627 13.480 6.203 1.00 93.25 191 LYS A N 1
ATOM 1448 C CA . LYS A 1 191 ? -9.757 13.184 5.334 1.00 93.25 191 LYS A CA 1
ATOM 1449 C C . LYS A 1 191 ? -9.539 11.818 4.693 1.00 93.25 191 LYS A C 1
ATOM 1451 O O . LYS A 1 191 ? -8.469 11.531 4.154 1.00 93.25 191 LYS A O 1
ATOM 1456 N N . SER A 1 192 ? -10.560 10.973 4.776 1.00 94.62 192 SER A N 1
ATOM 1457 C CA . SER A 1 192 ? -10.540 9.650 4.154 1.00 94.62 192 SER A CA 1
ATOM 1458 C C . SER A 1 192 ? -10.462 9.786 2.630 1.00 94.62 192 SER A C 1
ATOM 1460 O O . SER A 1 192 ? -11.140 10.626 2.044 1.00 94.62 192 SER A O 1
ATOM 1462 N N . GLY A 1 193 ? -9.630 8.969 1.995 1.00 93.56 193 GLY A N 1
ATOM 1463 C CA . GLY A 1 193 ? -9.369 8.969 0.559 1.00 93.56 193 GLY A CA 1
ATOM 1464 C C . GLY A 1 193 ? -8.272 9.935 0.115 1.00 93.56 193 GLY A C 1
ATOM 1465 O O . GLY A 1 193 ? -7.911 9.929 -1.055 1.00 93.56 193 GLY A O 1
ATOM 1466 N N . GLU A 1 194 ? -7.700 10.739 1.006 1.00 93.56 194 GLU A N 1
ATOM 1467 C CA . GLU A 1 194 ? -6.679 11.707 0.609 1.00 93.56 194 GLU A CA 1
ATOM 1468 C C . GLU A 1 194 ? -5.255 11.132 0.624 1.00 93.56 194 GLU A C 1
ATOM 1470 O O . GLU A 1 194 ? -4.936 10.134 1.291 1.00 93.56 194 GLU A O 1
ATOM 1475 N N . TYR A 1 195 ? -4.386 11.804 -0.131 1.00 93.00 195 TYR A N 1
ATOM 1476 C CA . TYR A 1 195 ? -2.940 11.625 -0.093 1.00 93.00 195 TYR A CA 1
ATOM 1477 C C . TYR A 1 195 ? -2.278 12.840 0.559 1.00 93.00 195 TYR A C 1
ATOM 1479 O O . TYR A 1 195 ? -2.546 13.984 0.185 1.00 93.00 195 TYR A O 1
ATOM 1487 N N . TYR A 1 196 ? -1.380 12.593 1.514 1.00 90.38 196 TYR A N 1
ATOM 1488 C CA . TYR A 1 196 ? -0.706 13.661 2.250 1.00 90.38 196 TYR A CA 1
ATOM 1489 C C . TYR A 1 196 ? 0.806 13.661 2.063 1.00 90.38 196 TYR A C 1
ATOM 1491 O O . TYR A 1 196 ? 1.491 12.662 2.297 1.00 90.38 196 TYR A O 1
ATOM 1499 N N . GLU A 1 197 ? 1.332 14.841 1.759 1.00 85.06 197 GLU A N 1
ATOM 1500 C CA . GLU A 1 197 ? 2.746 15.169 1.865 1.00 85.06 197 GLU A CA 1
ATOM 1501 C C . GLU A 1 197 ? 3.094 15.574 3.319 1.00 85.06 197 GLU A C 1
ATOM 1503 O O . GLU A 1 197 ? 2.226 16.021 4.082 1.00 85.06 197 GLU A O 1
ATOM 1508 N N . PRO A 1 198 ? 4.354 15.405 3.758 1.00 78.81 198 PRO A N 1
ATOM 1509 C CA . PRO A 1 198 ? 4.776 15.777 5.103 1.00 78.81 198 PRO A CA 1
ATOM 1510 C C . PRO A 1 198 ? 4.611 17.279 5.384 1.00 78.81 198 PRO A C 1
ATOM 1512 O O . PRO A 1 198 ? 5.118 18.103 4.632 1.00 78.81 198 PRO A O 1
ATOM 1515 N N . VAL A 1 199 ? 4.005 17.704 6.493 1.00 82.06 199 VAL A N 1
ATOM 1516 C CA . VAL A 1 199 ? 3.150 16.938 7.419 1.00 82.06 199 VAL A CA 1
ATOM 1517 C C . VAL A 1 199 ? 1.737 17.480 7.301 1.00 82.06 199 VAL A C 1
ATOM 1519 O O . VAL A 1 199 ? 1.537 18.679 7.479 1.00 82.06 199 VAL A O 1
ATOM 1522 N N . GLY A 1 200 ? 0.772 16.601 7.020 1.00 73.12 200 GLY A N 1
ATOM 1523 C CA . GLY A 1 200 ? -0.641 16.972 6.901 1.00 73.12 200 GLY A CA 1
ATOM 1524 C C . GLY A 1 200 ? -0.952 17.926 5.746 1.00 73.12 200 GLY A C 1
ATOM 1525 O O . GLY A 1 200 ? -2.030 18.515 5.709 1.00 73.12 200 GLY A O 1
ATOM 1526 N N . ILE A 1 201 ? -0.025 18.087 4.800 1.00 80.81 201 ILE A N 1
ATOM 1527 C CA . ILE A 1 201 ? -0.242 18.900 3.609 1.00 80.81 201 ILE A CA 1
ATOM 1528 C C . ILE A 1 201 ? -0.983 18.014 2.618 1.00 80.81 201 ILE A C 1
ATOM 1530 O O . ILE A 1 201 ? -0.432 17.009 2.171 1.00 80.81 201 ILE A O 1
ATOM 1534 N N . GLY A 1 202 ? -2.232 18.360 2.298 1.00 73.75 202 GLY A N 1
ATOM 1535 C CA . GLY A 1 202 ? -2.951 17.715 1.199 1.00 73.75 202 GLY A CA 1
ATOM 1536 C C . GLY A 1 202 ? -2.103 17.843 -0.060 1.00 73.75 202 GLY A C 1
ATOM 1537 O O . GLY A 1 202 ? -1.799 18.956 -0.491 1.00 73.75 202 GLY A O 1
ATOM 1538 N N . GLY A 1 203 ? -1.616 16.715 -0.568 1.00 62.19 203 GLY A N 1
ATOM 1539 C CA . GLY A 1 203 ? -0.720 16.722 -1.711 1.00 62.19 203 GLY A CA 1
ATOM 1540 C C . GLY A 1 203 ? -1.526 16.936 -2.987 1.00 62.19 203 GLY A C 1
ATOM 1541 O O . GLY A 1 203 ? -2.603 16.353 -3.103 1.00 62.19 203 GLY A O 1
ATOM 1542 N N . PRO A 1 204 ? -1.030 17.706 -3.971 1.00 53.88 204 PRO A N 1
ATOM 1543 C CA . PRO A 1 204 ? -1.558 17.580 -5.316 1.00 53.88 204 PRO A CA 1
ATOM 1544 C C . PRO A 1 204 ? -1.272 16.148 -5.763 1.00 53.88 204 PRO A C 1
ATOM 1546 O O . PRO A 1 204 ? -0.116 15.721 -5.867 1.00 53.88 204 PRO A O 1
ATOM 1549 N N . VAL A 1 205 ? -2.328 15.378 -5.961 1.00 68.19 205 VAL A N 1
ATOM 1550 C CA . VAL A 1 205 ? -2.196 14.059 -6.547 1.00 68.19 205 VAL A CA 1
ATOM 1551 C C . VAL A 1 205 ? -2.065 14.280 -8.051 1.00 68.19 205 VAL A C 1
ATOM 1553 O O . VAL A 1 205 ? -2.818 15.051 -8.639 1.00 68.19 205 VAL A O 1
ATOM 1556 N N . SER A 1 206 ? -1.053 13.682 -8.689 1.00 81.00 206 SER A N 1
ATOM 1557 C CA . SER A 1 206 ? -0.943 13.757 -10.155 1.00 81.00 206 SER A CA 1
ATOM 1558 C C . SER A 1 206 ? -2.259 13.296 -10.803 1.00 81.00 206 SER A C 1
ATOM 1560 O O . SER A 1 206 ? -2.941 12.472 -10.189 1.00 81.00 206 SER A O 1
ATOM 1562 N N . PRO A 1 207 ? -2.570 13.683 -12.054 1.00 88.50 207 PRO A N 1
ATOM 1563 C CA . PRO A 1 207 ? -3.773 13.200 -12.736 1.00 88.50 207 PRO A CA 1
ATOM 1564 C C . PRO A 1 207 ? -3.956 11.675 -12.651 1.00 88.50 207 PRO A C 1
ATOM 1566 O O . PRO A 1 207 ? -5.058 11.197 -12.419 1.00 88.50 207 PRO A O 1
ATOM 1569 N N . LEU A 1 208 ? -2.857 10.910 -12.720 1.00 89.88 208 LEU A N 1
ATOM 1570 C CA . LEU A 1 208 ? -2.876 9.451 -12.579 1.00 89.88 208 LEU A CA 1
ATOM 1571 C C . LEU A 1 208 ? -3.289 8.951 -11.195 1.00 89.88 208 LEU A C 1
ATOM 1573 O O . LEU A 1 208 ? -3.834 7.863 -11.096 1.00 89.88 208 LEU A O 1
ATOM 1577 N N . GLY A 1 209 ? -2.995 9.683 -10.123 1.00 88.50 209 GLY A N 1
ATOM 1578 C CA . GLY A 1 209 ? -3.398 9.288 -8.773 1.00 88.50 209 GLY A CA 1
ATOM 1579 C C . GLY A 1 209 ? -4.822 9.735 -8.421 1.00 88.50 209 GLY A C 1
ATOM 1580 O O . GLY A 1 209 ? -5.384 9.237 -7.447 1.00 88.50 209 GLY A O 1
ATOM 1581 N N . GLU A 1 210 ? -5.402 10.650 -9.203 1.00 91.50 210 GLU A N 1
ATOM 1582 C CA . GLU A 1 210 ? -6.809 11.062 -9.109 1.00 91.50 210 GLU A CA 1
ATOM 1583 C C . GLU A 1 210 ? -7.719 10.277 -10.066 1.00 91.50 210 GLU A C 1
ATOM 1585 O O . GLU A 1 210 ? -8.939 10.406 -9.981 1.00 91.50 210 GLU A O 1
ATOM 1590 N N . ASP A 1 211 ? -7.146 9.441 -10.936 1.00 94.50 211 ASP A N 1
ATOM 1591 C CA . ASP A 1 211 ? -7.871 8.644 -11.923 1.00 94.50 211 ASP A CA 1
ATOM 1592 C C . ASP A 1 211 ? -8.718 7.548 -11.255 1.00 94.50 211 ASP A C 1
ATOM 1594 O O . ASP A 1 211 ? -8.238 6.487 -10.843 1.00 94.50 211 ASP A O 1
ATOM 1598 N N . ASP A 1 212 ? -10.020 7.806 -11.170 1.00 94.19 212 ASP A N 1
ATOM 1599 C CA . ASP A 1 212 ? -10.987 6.892 -10.573 1.00 94.19 212 ASP A CA 1
ATOM 1600 C C . ASP A 1 212 ? -11.194 5.604 -11.378 1.00 94.19 212 ASP A C 1
ATOM 1602 O O . ASP A 1 212 ? -11.453 4.553 -10.782 1.00 94.19 212 ASP A O 1
ATOM 1606 N N . ALA A 1 213 ? -11.036 5.649 -12.704 1.00 96.56 213 ALA A N 1
ATOM 1607 C CA . ALA A 1 213 ? -11.137 4.461 -13.544 1.00 96.56 213 ALA A CA 1
ATOM 1608 C C . ALA A 1 213 ? -9.928 3.545 -13.318 1.00 96.56 213 ALA A C 1
ATOM 1610 O O . ALA A 1 213 ? -10.081 2.327 -13.179 1.00 96.56 213 ALA A O 1
ATOM 1611 N N . LEU A 1 214 ? -8.730 4.123 -13.200 1.00 96.88 214 LEU A N 1
ATOM 1612 C CA . LEU A 1 214 ? -7.534 3.371 -12.838 1.00 96.88 214 LEU A CA 1
ATOM 1613 C C . LEU A 1 214 ? -7.619 2.838 -11.401 1.00 96.88 214 LEU A C 1
ATOM 1615 O O . LEU A 1 214 ? -7.263 1.682 -11.168 1.00 96.88 214 LEU A O 1
ATOM 1619 N N . ALA A 1 215 ? -8.144 3.619 -10.451 1.00 97.12 215 ALA A N 1
ATOM 1620 C CA . ALA A 1 215 ? -8.368 3.162 -9.078 1.00 97.12 215 ALA A CA 1
ATOM 1621 C C . ALA A 1 215 ? -9.303 1.947 -9.018 1.00 97.12 215 ALA A C 1
ATOM 1623 O O . ALA A 1 215 ? -8.999 0.972 -8.327 1.00 97.12 215 ALA A O 1
ATOM 1624 N N . GLN A 1 216 ? -10.405 1.976 -9.772 1.00 97.38 216 GLN A N 1
ATOM 1625 C CA . GLN A 1 216 ? -11.310 0.836 -9.891 1.00 97.38 216 GLN A CA 1
ATOM 1626 C C . GLN A 1 216 ? -10.625 -0.369 -10.540 1.00 97.38 216 GLN A C 1
ATOM 1628 O O . GLN A 1 216 ? -10.710 -1.476 -10.019 1.00 97.38 216 GLN A O 1
ATOM 1633 N N . ARG A 1 217 ? -9.879 -0.164 -11.630 1.00 98.00 217 ARG A N 1
ATOM 1634 C CA . ARG A 1 217 ? -9.155 -1.250 -12.302 1.00 98.00 217 ARG A CA 1
ATOM 1635 C C . ARG A 1 217 ? -8.128 -1.917 -11.384 1.00 98.00 217 ARG A C 1
ATOM 1637 O O . ARG A 1 217 ? -7.993 -3.137 -11.407 1.00 98.00 217 ARG A O 1
ATOM 1644 N N . ILE A 1 218 ? -7.414 -1.131 -10.576 1.00 97.88 218 ILE A N 1
ATOM 1645 C CA . ILE A 1 218 ? -6.486 -1.640 -9.559 1.00 97.88 218 ILE A CA 1
ATOM 1646 C C . ILE A 1 218 ? -7.242 -2.437 -8.498 1.00 97.88 218 ILE A C 1
ATOM 1648 O O . ILE A 1 218 ? -6.800 -3.526 -8.146 1.00 97.88 218 ILE A O 1
ATOM 1652 N N . TRP A 1 219 ? -8.376 -1.928 -8.011 1.00 97.69 219 TRP A N 1
ATOM 1653 C CA . TRP A 1 219 ? -9.222 -2.652 -7.064 1.00 97.69 219 TRP A CA 1
ATOM 1654 C C . TRP A 1 219 ? -9.648 -4.018 -7.616 1.00 97.69 219 TRP A C 1
ATOM 1656 O O . TRP A 1 219 ? -9.385 -5.039 -6.983 1.00 97.69 219 TRP A O 1
ATOM 1666 N N . ASP A 1 220 ? -10.240 -4.048 -8.809 1.00 97.94 220 ASP A N 1
ATOM 1667 C CA . ASP A 1 220 ? -10.765 -5.271 -9.426 1.00 97.94 220 ASP A CA 1
ATOM 1668 C C . ASP A 1 220 ? -9.653 -6.289 -9.716 1.00 97.94 220 ASP A C 1
ATOM 1670 O O . ASP A 1 220 ? -9.810 -7.485 -9.458 1.00 97.94 220 ASP A O 1
ATOM 1674 N N . TRP A 1 221 ? -8.500 -5.818 -10.205 1.00 98.12 221 TRP A N 1
ATOM 1675 C CA . TRP A 1 221 ? -7.326 -6.666 -10.404 1.00 98.12 221 TRP A CA 1
ATOM 1676 C C . TRP A 1 221 ? -6.839 -7.261 -9.078 1.00 98.12 221 TRP A C 1
ATOM 1678 O O . TRP A 1 221 ? -6.621 -8.466 -8.990 1.00 98.12 221 TRP A O 1
ATOM 1688 N N . THR A 1 222 ? -6.732 -6.449 -8.027 1.00 97.81 222 THR A N 1
ATOM 1689 C CA . THR A 1 222 ? -6.274 -6.899 -6.708 1.00 97.81 222 THR A CA 1
ATOM 1690 C C . THR A 1 222 ? -7.225 -7.913 -6.087 1.00 97.81 222 THR A C 1
ATOM 1692 O O . THR A 1 222 ? -6.770 -8.936 -5.581 1.00 97.81 222 THR A O 1
ATOM 1695 N N . GLU A 1 223 ? -8.539 -7.689 -6.155 1.00 95.75 223 GLU A N 1
ATOM 1696 C CA . GLU A 1 223 ? -9.524 -8.651 -5.648 1.00 95.75 223 GLU A CA 1
ATOM 1697 C C . GLU A 1 223 ? -9.399 -10.005 -6.353 1.00 95.75 223 GLU A C 1
ATOM 1699 O O . GLU A 1 223 ? -9.394 -11.042 -5.688 1.00 95.75 223 GLU A O 1
ATOM 1704 N N . LYS A 1 224 ? -9.224 -9.992 -7.680 1.00 95.88 224 LYS A N 1
ATOM 1705 C CA . LYS A 1 224 ? -9.033 -11.200 -8.487 1.00 95.88 224 LYS A CA 1
ATOM 1706 C C . LYS A 1 224 ? -7.749 -11.946 -8.121 1.00 95.88 224 LYS A C 1
ATOM 1708 O O . LYS A 1 224 ? -7.776 -13.154 -7.906 1.00 95.88 224 LYS A O 1
ATOM 1713 N N . GLU A 1 225 ? -6.618 -11.250 -8.035 1.00 95.06 225 GLU A N 1
ATOM 1714 C CA . GLU A 1 225 ? -5.328 -11.883 -7.727 1.00 95.06 225 GLU A CA 1
ATOM 1715 C C . GLU A 1 225 ? -5.265 -12.440 -6.292 1.00 95.06 225 GLU A C 1
ATOM 1717 O O . GLU A 1 225 ? -4.527 -13.394 -6.020 1.00 95.06 225 GLU A O 1
ATOM 1722 N N . LEU A 1 226 ? -6.047 -11.866 -5.369 1.00 94.69 226 LEU A N 1
ATOM 1723 C CA . LEU A 1 226 ? -6.078 -12.260 -3.961 1.00 94.69 226 LEU A CA 1
ATOM 1724 C C . LEU A 1 226 ? -7.167 -13.285 -3.608 1.00 94.69 226 LEU A C 1
ATOM 1726 O O . LEU A 1 226 ? -7.144 -13.822 -2.499 1.00 94.69 226 LEU A O 1
ATOM 1730 N N . GLU A 1 227 ? -8.087 -13.602 -4.522 1.00 88.56 227 GLU A N 1
ATOM 1731 C CA . GLU A 1 227 ? -9.249 -14.472 -4.276 1.00 88.56 227 GLU A CA 1
ATOM 1732 C C . GLU A 1 227 ? -8.870 -15.816 -3.625 1.00 88.56 227 GLU A C 1
ATOM 1734 O O . GLU A 1 227 ? -9.468 -16.235 -2.625 1.00 88.56 227 GLU A O 1
ATOM 1739 N N . ARG A 1 228 ? -7.806 -16.455 -4.128 1.00 81.88 228 ARG A N 1
ATOM 1740 C CA . ARG A 1 228 ? -7.315 -17.754 -3.633 1.00 81.88 228 ARG A CA 1
ATOM 1741 C C . ARG A 1 228 ? -6.734 -17.716 -2.215 1.00 81.88 228 ARG A C 1
ATOM 1743 O O . ARG A 1 228 ? -6.720 -18.736 -1.536 1.00 81.88 228 ARG A O 1
ATOM 1750 N N . TYR A 1 229 ? -6.259 -16.558 -1.758 1.00 78.69 229 TYR A N 1
ATOM 1751 C CA . TYR A 1 229 ? -5.659 -16.400 -0.425 1.00 78.69 229 TYR A CA 1
ATOM 1752 C C . TYR A 1 229 ? -6.699 -16.072 0.648 1.00 78.69 229 TYR A C 1
ATOM 1754 O O . TYR A 1 229 ? -6.441 -16.207 1.839 1.00 78.69 229 TYR A O 1
ATOM 1762 N N . VAL A 1 230 ? -7.888 -15.645 0.231 1.00 73.81 230 VAL A N 1
ATOM 1763 C CA . VAL A 1 230 ? -8.978 -15.239 1.125 1.00 73.81 230 VAL A CA 1
ATOM 1764 C C . VAL A 1 230 ? -9.893 -16.430 1.408 1.00 73.81 230 VAL A C 1
ATOM 1766 O O . VAL A 1 230 ? -10.245 -16.700 2.557 1.00 73.81 230 VAL A O 1
ATOM 1769 N N . THR A 1 231 ? -10.210 -17.202 0.369 1.00 59.09 231 THR A N 1
ATOM 1770 C CA . THR A 1 231 ? -11.048 -18.410 0.440 1.00 59.09 231 THR A CA 1
ATOM 1771 C C . THR A 1 231 ? -10.443 -19.517 1.302 1.00 59.09 231 THR A C 1
ATOM 1773 O O . THR A 1 231 ? -11.177 -20.200 2.005 1.00 59.09 231 THR A O 1
ATOM 1776 N N . GLY A 1 232 ? -9.115 -19.656 1.337 1.00 49.44 232 GLY A N 1
ATOM 1777 C CA . GLY A 1 232 ? -8.441 -20.647 2.184 1.00 49.44 232 GLY A CA 1
ATOM 1778 C C . GLY A 1 232 ? -8.343 -20.282 3.672 1.00 49.44 232 GLY A C 1
ATOM 1779 O O . GLY A 1 232 ? -7.865 -21.096 4.454 1.00 49.44 232 GLY A O 1
ATOM 1780 N N . ILE A 1 233 ? -8.732 -19.066 4.080 1.00 50.03 233 ILE A N 1
ATOM 1781 C CA . ILE A 1 233 ? -8.516 -18.548 5.447 1.00 50.03 233 ILE A CA 1
ATOM 1782 C C . ILE A 1 233 ? -9.815 -18.206 6.161 1.00 50.03 233 ILE A C 1
ATOM 1784 O O . ILE A 1 233 ? -9.942 -18.477 7.353 1.00 50.03 233 ILE A O 1
ATOM 1788 N N . LEU A 1 234 ? -10.795 -17.653 5.446 1.00 45.66 234 LEU A N 1
ATOM 1789 C CA . LEU A 1 234 ? -12.075 -17.279 6.049 1.00 45.66 234 LEU A CA 1
ATOM 1790 C C . LEU A 1 234 ? -12.903 -18.486 6.524 1.00 45.66 234 LEU A C 1
ATOM 1792 O O . LEU A 1 234 ? -13.806 -18.308 7.334 1.00 45.66 234 LEU A O 1
ATOM 1796 N N . VAL A 1 235 ? -12.579 -19.702 6.071 1.00 37.78 235 VAL A N 1
ATOM 1797 C CA . VAL A 1 235 ? -13.258 -20.945 6.484 1.00 37.78 235 VAL A CA 1
ATOM 1798 C C . VAL A 1 235 ? -12.807 -21.423 7.877 1.00 37.78 235 VAL A C 1
ATOM 1800 O O . VAL A 1 235 ? -13.552 -22.131 8.545 1.00 37.78 235 VAL A O 1
ATOM 1803 N N . ASP A 1 236 ? -11.636 -20.985 8.358 1.00 38.16 236 ASP A N 1
ATOM 1804 C CA . ASP A 1 236 ? -11.033 -21.482 9.607 1.00 38.16 236 ASP A CA 1
ATOM 1805 C C . ASP A 1 236 ? -11.201 -20.547 10.814 1.00 38.16 236 ASP A C 1
ATOM 1807 O O . ASP A 1 236 ? -10.705 -20.862 11.896 1.00 38.16 236 ASP A O 1
ATOM 1811 N N . VAL A 1 237 ? -11.849 -19.384 10.670 1.00 41.44 237 VAL A N 1
ATOM 1812 C CA . VAL A 1 237 ? -12.106 -18.505 11.823 1.00 41.44 237 VAL A CA 1
ATOM 1813 C C . VAL A 1 237 ? -13.227 -19.145 12.648 1.00 41.44 237 VAL A C 1
ATOM 1815 O O . VAL A 1 237 ? -14.367 -19.171 12.180 1.00 41.44 237 VAL A O 1
ATOM 1818 N N . PRO A 1 238 ? -12.961 -19.679 13.857 1.00 37.31 238 PRO A N 1
ATOM 1819 C CA . PRO A 1 238 ? -13.978 -20.407 14.595 1.00 37.31 238 PRO A CA 1
ATOM 1820 C C . PRO A 1 238 ? -15.096 -19.446 14.991 1.00 37.31 238 PRO A C 1
ATOM 1822 O O . PRO A 1 238 ? -14.868 -18.470 15.712 1.00 37.31 238 PRO A O 1
ATOM 1825 N N . ALA A 1 239 ? -16.316 -19.734 14.543 1.00 41.47 239 ALA A N 1
ATOM 1826 C CA . ALA A 1 239 ? -17.503 -19.104 15.087 1.00 41.47 239 ALA A CA 1
ATOM 1827 C C . ALA A 1 239 ? -17.582 -19.459 16.579 1.00 41.47 239 ALA A C 1
ATOM 1829 O O . ALA A 1 239 ? -17.750 -20.620 16.946 1.00 41.47 239 ALA A O 1
ATOM 1830 N N . SER A 1 240 ? -17.437 -18.452 17.441 1.00 46.91 240 SER A N 1
ATOM 1831 C CA . SER A 1 240 ? -17.717 -18.533 18.880 1.00 46.91 240 SER A CA 1
ATOM 1832 C C . SER A 1 240 ? -16.999 -19.666 19.640 1.00 46.91 240 SER A C 1
ATOM 1834 O O . SER A 1 240 ? -17.601 -20.668 20.016 1.00 46.91 240 SER A O 1
ATOM 1836 N N . GLY A 1 241 ? -15.717 -19.478 19.957 1.00 34.50 241 GLY A N 1
ATOM 1837 C CA . GLY A 1 241 ? -15.067 -20.196 21.058 1.00 34.50 241 GLY A CA 1
ATOM 1838 C C . GLY A 1 241 ? -15.241 -19.417 22.363 1.00 34.50 241 GLY A C 1
ATOM 1839 O O . GLY A 1 241 ? -14.889 -18.243 22.422 1.00 34.50 241 GLY A O 1
ATOM 1840 N N . SER A 1 242 ? -15.798 -20.051 23.397 1.00 34.19 242 SER A N 1
ATOM 1841 C CA . SER A 1 242 ? -16.089 -19.467 24.716 1.00 34.19 242 SER A CA 1
ATOM 1842 C C . SER A 1 242 ? -14.962 -18.571 25.252 1.00 34.19 242 SER A C 1
ATOM 1844 O O . SER A 1 242 ? -13.855 -19.033 25.547 1.00 34.19 242 SER A O 1
ATOM 1846 N N . LEU A 1 243 ? -15.297 -17.290 25.392 1.00 38.66 243 LEU A N 1
ATOM 1847 C CA . LEU A 1 243 ? -14.455 -16.184 25.830 1.00 38.66 243 LEU A CA 1
ATOM 1848 C C . LEU A 1 243 ? -13.884 -16.420 27.235 1.00 38.66 243 LEU A C 1
ATOM 1850 O O . LEU A 1 243 ? -14.626 -16.591 28.202 1.00 38.66 243 LEU A O 1
ATOM 1854 N N . LYS A 1 244 ? -12.559 -16.333 27.379 1.00 32.00 244 LYS A N 1
ATOM 1855 C CA . LYS A 1 244 ? -11.935 -16.050 28.678 1.00 32.00 244 LYS A CA 1
ATOM 1856 C C . LYS A 1 244 ? -11.723 -14.546 28.779 1.00 32.00 244 LYS A C 1
ATOM 1858 O O . LYS A 1 244 ? -10.657 -14.053 28.429 1.00 32.00 244 LYS A O 1
ATOM 1863 N N . HIS A 1 245 ? -12.719 -13.827 29.289 1.00 35.25 245 HIS A N 1
ATOM 1864 C CA . HIS A 1 245 ? -12.503 -12.462 29.761 1.00 35.25 245 HIS A CA 1
ATOM 1865 C C . HIS A 1 245 ? -11.513 -12.529 30.935 1.00 35.25 245 HIS A C 1
ATOM 1867 O O . HIS A 1 245 ? -11.869 -12.940 32.039 1.00 35.25 245 HIS A O 1
ATOM 1873 N N . ARG A 1 246 ? -10.241 -12.194 30.700 1.00 38.62 246 ARG A N 1
ATOM 1874 C CA . ARG A 1 246 ? -9.281 -11.966 31.785 1.00 38.62 246 ARG A CA 1
ATOM 1875 C C . ARG A 1 246 ? -9.229 -10.476 32.053 1.00 38.62 246 ARG A C 1
ATOM 1877 O O . ARG A 1 246 ? -8.672 -9.712 31.276 1.00 38.62 246 ARG A O 1
ATOM 1884 N N . GLN A 1 247 ? -9.834 -10.071 33.158 1.00 29.55 247 GLN A N 1
ATOM 1885 C CA . GLN A 1 247 ? -9.671 -8.731 33.694 1.00 29.55 247 GLN A CA 1
ATOM 1886 C C . GLN A 1 247 ? -8.292 -8.673 34.367 1.00 29.55 247 GLN A C 1
ATOM 1888 O O . GLN A 1 247 ? -8.040 -9.387 35.337 1.00 29.55 247 GLN A O 1
ATOM 1893 N N . TYR A 1 248 ? -7.364 -7.894 33.813 1.00 41.00 248 TYR A N 1
ATOM 1894 C CA . TYR A 1 248 ? -6.030 -7.728 34.391 1.00 41.00 248 TYR A CA 1
ATOM 1895 C C . TYR A 1 248 ? -6.068 -6.612 35.436 1.00 41.00 248 TYR A C 1
ATOM 1897 O O . TYR A 1 248 ? -6.520 -5.507 35.151 1.00 41.00 248 TYR A O 1
ATOM 1905 N N . ALA A 1 249 ? -5.586 -6.898 36.647 1.00 41.94 249 ALA A N 1
ATOM 1906 C CA . ALA A 1 249 ? -5.597 -5.931 37.744 1.00 41.94 249 ALA A CA 1
ATOM 1907 C C . ALA A 1 249 ? -4.530 -4.830 37.581 1.00 41.94 249 ALA A C 1
ATOM 1909 O O . ALA A 1 249 ? -4.694 -3.739 38.121 1.00 41.94 249 ALA A O 1
ATOM 1910 N N . VAL A 1 250 ? -3.431 -5.103 36.856 1.00 36.47 250 VAL A N 1
ATOM 1911 C CA . VAL A 1 250 ? -2.331 -4.144 36.650 1.00 36.47 250 VAL A CA 1
ATOM 1912 C C . VAL A 1 250 ? -1.621 -4.377 35.306 1.00 36.47 250 VAL A C 1
ATOM 1914 O O . VAL A 1 250 ? -1.300 -5.509 34.944 1.00 36.47 250 VAL A O 1
ATOM 1917 N N . TRP A 1 251 ? -1.313 -3.292 34.589 1.00 35.41 251 TRP A N 1
ATOM 1918 C CA . TRP A 1 251 ? -0.771 -3.275 33.218 1.00 35.41 251 TRP A CA 1
ATOM 1919 C C . TRP A 1 251 ? 0.557 -4.019 33.002 1.00 35.41 251 TRP A C 1
ATOM 1921 O O . TRP A 1 251 ? 0.824 -4.511 31.904 1.00 35.41 251 TRP A O 1
ATOM 1931 N N . SER A 1 252 ? 1.388 -4.155 34.038 1.00 42.31 252 SER A N 1
ATOM 1932 C CA . SER A 1 252 ? 2.650 -4.905 33.962 1.00 42.31 252 SER A CA 1
ATOM 1933 C C . SER A 1 252 ? 2.440 -6.388 33.634 1.00 42.31 252 SER A C 1
ATOM 1935 O O . SER A 1 252 ? 3.305 -7.001 33.010 1.00 42.31 252 SER A O 1
ATOM 1937 N N . GLN A 1 253 ? 1.279 -6.949 33.985 1.00 41.97 253 GLN A N 1
ATOM 1938 C CA . GLN A 1 253 ? 0.924 -8.338 33.689 1.00 41.97 253 GLN A CA 1
ATOM 1939 C C . GLN A 1 253 ? 0.579 -8.545 32.204 1.00 41.97 253 GLN A C 1
ATOM 1941 O O . GLN A 1 253 ? 0.933 -9.577 31.638 1.00 41.97 253 GLN A O 1
ATOM 1946 N N . TYR A 1 254 ? -0.025 -7.546 31.548 1.00 42.19 254 TYR A N 1
ATOM 1947 C CA . TYR A 1 254 ? -0.342 -7.577 30.113 1.00 42.19 254 TYR A CA 1
ATOM 1948 C C . TYR A 1 254 ? 0.935 -7.553 29.253 1.00 42.19 254 TYR A C 1
ATOM 1950 O O . TYR A 1 254 ? 1.120 -8.380 28.361 1.00 42.19 254 TYR A O 1
ATOM 1958 N N . ALA A 1 255 ? 1.889 -6.675 29.587 1.00 39.75 255 ALA A N 1
ATOM 1959 C CA . ALA A 1 255 ? 3.159 -6.554 28.862 1.00 39.75 255 ALA A CA 1
ATOM 1960 C C . ALA A 1 255 ? 4.077 -7.790 29.000 1.00 39.75 255 ALA A C 1
ATOM 1962 O O . ALA A 1 255 ? 4.856 -8.092 28.090 1.00 39.75 255 ALA A O 1
ATOM 1963 N N . GLN A 1 256 ? 3.992 -8.521 30.119 1.00 45.50 256 GLN A N 1
ATOM 1964 C CA . GLN A 1 256 ? 4.767 -9.747 30.347 1.00 45.50 256 GLN A CA 1
ATOM 1965 C C . GLN A 1 256 ? 4.311 -10.914 29.458 1.00 45.50 256 GLN A C 1
ATOM 1967 O O . GLN A 1 256 ? 5.152 -11.703 29.029 1.00 45.50 256 GLN A O 1
ATOM 1972 N N . GLN A 1 257 ? 3.020 -10.994 29.113 1.00 46.78 257 GLN A N 1
ATOM 1973 C CA . GLN A 1 257 ? 2.479 -12.066 28.269 1.00 46.78 257 GLN A CA 1
ATOM 1974 C C . GLN A 1 257 ? 3.013 -12.014 26.829 1.00 46.78 257 GLN A C 1
ATOM 1976 O O . GLN A 1 257 ? 3.284 -13.055 26.233 1.00 46.78 257 GLN A O 1
ATOM 1981 N N . PHE A 1 258 ? 3.239 -10.817 26.280 1.00 43.69 258 PHE A N 1
ATOM 1982 C CA . PHE A 1 258 ? 3.778 -10.659 24.924 1.00 43.69 258 PHE A CA 1
ATOM 1983 C C . PHE A 1 258 ? 5.282 -10.930 24.820 1.00 43.69 258 PHE A C 1
ATOM 1985 O O . PHE A 1 258 ? 5.815 -10.960 23.708 1.00 43.69 258 PHE A O 1
ATOM 1992 N N . ASN A 1 259 ? 5.970 -11.107 25.957 1.00 47.31 259 ASN A N 1
ATOM 1993 C CA . ASN A 1 259 ? 7.420 -11.264 26.043 1.00 47.31 259 ASN A CA 1
ATOM 1994 C C . ASN A 1 259 ? 8.150 -10.274 25.115 1.00 47.31 259 ASN A C 1
ATOM 1996 O O . ASN A 1 259 ? 9.049 -10.640 24.353 1.00 47.31 259 ASN A O 1
ATOM 2000 N N . LEU A 1 260 ? 7.710 -9.007 25.152 1.00 43.12 260 LEU A N 1
ATOM 2001 C CA . LEU A 1 260 ? 8.151 -7.944 24.242 1.00 43.12 260 LEU A CA 1
ATOM 2002 C C . LEU A 1 260 ? 9.672 -7.833 24.203 1.00 43.12 260 LEU A C 1
ATOM 2004 O O . LEU A 1 260 ? 10.244 -7.594 23.149 1.00 43.12 260 LEU A O 1
ATOM 2008 N N . LYS A 1 261 ? 10.327 -8.085 25.341 1.00 39.72 261 LYS A N 1
ATOM 2009 C CA . LYS A 1 261 ? 11.782 -8.128 25.455 1.00 39.72 261 LYS A CA 1
ATOM 2010 C C . LYS A 1 261 ? 12.382 -9.236 24.580 1.00 39.72 261 LYS A C 1
ATOM 2012 O O . LYS A 1 261 ? 13.256 -8.938 23.776 1.00 39.72 261 LYS A O 1
ATOM 2017 N N . ALA A 1 262 ? 11.907 -10.480 24.668 1.00 45.03 262 ALA A N 1
ATOM 2018 C CA . ALA A 1 262 ? 12.414 -11.568 23.827 1.00 45.03 262 ALA A CA 1
ATOM 2019 C C . ALA A 1 262 ? 12.055 -11.392 22.342 1.00 45.03 262 ALA A C 1
ATOM 2021 O O . ALA A 1 262 ? 12.922 -11.590 21.493 1.00 45.03 262 ALA A O 1
ATOM 2022 N N . LYS A 1 263 ? 10.826 -10.952 22.019 1.00 45.75 263 LYS A N 1
ATOM 2023 C CA . LYS A 1 263 ? 10.418 -10.665 20.629 1.00 45.75 263 LYS A CA 1
ATOM 2024 C C . LYS A 1 263 ? 11.270 -9.541 20.018 1.00 45.75 263 LYS A C 1
ATOM 2026 O O . LYS A 1 263 ? 11.799 -9.709 18.923 1.00 45.75 263 LYS A O 1
ATOM 2031 N N . TYR A 1 264 ? 11.523 -8.468 20.769 1.00 42.69 264 TYR A N 1
ATOM 2032 C CA . TYR A 1 264 ? 12.417 -7.372 20.382 1.00 42.69 264 TYR A CA 1
ATOM 2033 C C . TYR A 1 264 ? 13.856 -7.837 20.101 1.00 42.69 264 TYR A C 1
ATOM 2035 O O . TYR A 1 264 ? 14.448 -7.435 19.101 1.00 42.69 264 TYR A O 1
ATOM 2043 N N . TYR A 1 265 ? 14.424 -8.709 20.944 1.00 41.25 265 TYR A N 1
ATOM 2044 C CA . TYR A 1 265 ? 15.768 -9.247 20.706 1.00 41.25 265 TYR A CA 1
ATOM 2045 C C . TYR A 1 265 ? 15.818 -10.261 19.551 1.00 41.25 265 TYR A C 1
ATOM 2047 O O . TYR A 1 265 ? 16.852 -10.344 18.897 1.00 41.25 265 TYR A O 1
ATOM 2055 N N . SER A 1 266 ? 14.721 -10.968 19.250 1.00 44.31 266 SER A N 1
ATOM 2056 C CA . SER A 1 266 ? 14.640 -11.894 18.107 1.00 44.31 266 SER A CA 1
ATOM 2057 C C . SER A 1 266 ? 14.534 -11.199 16.742 1.00 44.31 266 SER A C 1
ATOM 2059 O O . SER A 1 266 ? 14.952 -11.756 15.735 1.00 44.31 266 SER A O 1
ATOM 2061 N N . TRP A 1 267 ? 14.012 -9.968 16.694 1.00 42.09 267 TRP A N 1
ATOM 2062 C CA . TRP A 1 267 ? 13.837 -9.190 15.454 1.00 42.09 267 TRP A CA 1
ATOM 2063 C C . TRP A 1 267 ? 15.067 -8.369 15.061 1.00 42.09 267 TRP A C 1
ATOM 2065 O O . TRP A 1 267 ? 15.052 -7.643 14.068 1.00 42.09 267 TRP A O 1
ATOM 2075 N N . ARG A 1 268 ? 16.145 -8.484 15.840 1.00 36.31 268 ARG A N 1
ATOM 2076 C CA . ARG A 1 268 ? 17.364 -7.687 15.703 1.00 36.31 268 ARG A CA 1
ATOM 2077 C C . ARG A 1 268 ? 18.152 -7.983 14.415 1.00 36.31 268 ARG A C 1
ATOM 2079 O O . ARG A 1 268 ? 18.930 -7.127 14.002 1.00 36.31 268 ARG A O 1
ATOM 2086 N N . ASP A 1 269 ? 17.872 -9.114 13.761 1.00 36.84 269 ASP A N 1
ATOM 2087 C CA . ASP A 1 269 ? 18.511 -9.551 12.509 1.00 36.84 269 ASP A CA 1
ATOM 2088 C C . ASP A 1 269 ? 17.594 -9.461 11.269 1.00 36.84 269 ASP A C 1
ATOM 2090 O O . ASP A 1 269 ? 18.023 -9.743 10.151 1.00 36.84 269 ASP A O 1
ATOM 2094 N N . THR A 1 270 ? 16.340 -9.022 11.423 1.00 34.72 270 THR A N 1
ATOM 2095 C CA . THR A 1 270 ? 15.366 -8.891 10.322 1.00 34.72 270 THR A CA 1
ATOM 2096 C C . THR A 1 270 ? 15.036 -7.422 10.062 1.00 34.72 270 THR A C 1
ATOM 2098 O O . THR A 1 270 ? 14.478 -6.737 10.912 1.00 34.72 270 THR A O 1
ATOM 2101 N N . GLY A 1 271 ? 15.387 -6.917 8.876 1.00 30.17 271 GLY A N 1
ATOM 2102 C CA . GLY A 1 271 ? 15.376 -5.492 8.514 1.00 30.17 271 GLY A CA 1
ATOM 2103 C C . GLY A 1 271 ? 14.013 -4.812 8.310 1.00 30.17 271 GLY A C 1
ATOM 2104 O O . GLY A 1 271 ? 13.916 -3.955 7.434 1.00 30.17 271 GLY A O 1
ATOM 2105 N N . ILE A 1 272 ? 12.969 -5.144 9.077 1.00 35.72 272 ILE A N 1
ATOM 2106 C CA . ILE A 1 272 ? 11.640 -4.522 8.947 1.00 35.72 272 ILE A CA 1
ATOM 2107 C C . ILE A 1 272 ? 11.092 -4.120 10.323 1.00 35.72 272 ILE A C 1
ATOM 2109 O O . ILE A 1 272 ? 10.849 -4.959 11.185 1.00 35.72 272 ILE A O 1
ATOM 2113 N N . THR A 1 273 ? 10.850 -2.820 10.505 1.00 31.48 273 THR A N 1
ATOM 2114 C CA . THR A 1 273 ? 10.149 -2.262 11.669 1.00 31.48 273 THR A CA 1
ATOM 2115 C C . THR A 1 273 ? 8.639 -2.386 11.459 1.00 31.48 273 THR A C 1
ATOM 2117 O O . THR A 1 273 ? 8.075 -1.681 10.620 1.00 31.48 273 THR A O 1
ATOM 2120 N N . ALA A 1 274 ? 7.979 -3.254 12.225 1.00 32.19 274 ALA A N 1
ATOM 2121 C CA . ALA A 1 274 ? 6.526 -3.258 12.378 1.00 32.19 274 ALA A CA 1
ATOM 2122 C C . ALA A 1 274 ? 6.169 -2.587 13.713 1.00 32.19 274 ALA A C 1
ATOM 2124 O O . ALA A 1 274 ? 6.600 -3.047 14.771 1.00 32.19 274 ALA A O 1
ATOM 2125 N N . LEU A 1 275 ? 5.409 -1.489 13.666 1.00 35.28 275 LEU A N 1
ATOM 2126 C CA . LEU A 1 275 ? 4.735 -0.946 14.844 1.00 35.28 275 LEU A CA 1
ATOM 2127 C C . LEU A 1 275 ? 3.362 -1.615 14.938 1.00 35.28 275 LEU A C 1
ATOM 2129 O O . LEU A 1 275 ? 2.527 -1.419 14.060 1.00 35.28 275 LEU A O 1
ATOM 2133 N N . PHE A 1 276 ? 3.139 -2.378 16.004 1.00 30.97 276 PHE A N 1
ATOM 2134 C CA . PHE A 1 276 ? 1.799 -2.734 16.458 1.00 30.97 276 PHE A CA 1
ATOM 2135 C C . PHE A 1 276 ? 1.460 -1.801 17.623 1.00 30.97 276 PHE A C 1
ATOM 2137 O O . PHE A 1 276 ? 2.137 -1.844 18.650 1.00 30.97 276 PHE A O 1
ATOM 2144 N N . CYS A 1 277 ? 0.440 -0.959 17.464 1.00 31.36 277 CYS A N 1
ATOM 2145 C CA . CYS A 1 277 ? -0.214 -0.301 18.593 1.00 31.36 277 CYS A CA 1
ATOM 2146 C C . CYS A 1 277 ? -1.561 -0.987 18.809 1.00 31.36 277 CYS A C 1
ATOM 2148 O O . CYS A 1 277 ? -2.401 -0.984 17.913 1.00 31.36 277 CYS A O 1
ATOM 2150 N N . ILE A 1 278 ? -1.727 -1.592 19.985 1.00 34.28 278 ILE A N 1
ATOM 2151 C CA . ILE A 1 278 ? -2.982 -2.190 20.443 1.00 34.28 278 ILE A CA 1
ATOM 2152 C C . ILE A 1 278 ? -3.627 -1.222 21.445 1.00 34.28 278 ILE A C 1
ATOM 2154 O O . ILE A 1 278 ? -3.027 -0.926 22.476 1.00 34.28 278 ILE A O 1
ATOM 2158 N N . SER A 1 279 ? -4.823 -0.763 21.068 1.00 30.52 279 SER A N 1
ATOM 2159 C CA . SER A 1 279 ? -5.986 -0.281 21.826 1.00 30.52 279 SER A CA 1
ATOM 2160 C C . SER A 1 279 ? -5.893 0.807 22.899 1.00 30.52 279 SER A C 1
ATOM 2162 O O . SER A 1 279 ? -5.165 0.711 23.884 1.00 30.52 279 SER A O 1
ATOM 2164 N N . THR A 1 280 ? -6.819 1.754 22.714 1.00 35.69 280 THR A N 1
ATOM 2165 C CA . THR A 1 280 ? -7.634 2.518 23.673 1.00 35.69 280 THR A CA 1
ATOM 2166 C C . THR A 1 280 ? -6.999 2.929 25.004 1.00 35.69 280 THR A C 1
ATOM 2168 O O . THR A 1 280 ? -6.915 2.161 25.959 1.00 35.69 280 THR A O 1
ATOM 2171 N N . TYR A 1 281 ? -6.734 4.237 25.064 1.00 31.17 281 TYR A N 1
ATOM 2172 C CA . TYR A 1 281 ? -6.258 5.050 26.183 1.00 31.17 281 TYR A CA 1
ATOM 2173 C C . TYR A 1 281 ? -4.762 4.922 26.502 1.00 31.17 281 TYR A C 1
ATOM 2175 O O . TYR A 1 281 ? -4.295 4.007 27.167 1.00 31.17 281 TYR A O 1
ATOM 2183 N N . LEU A 1 282 ? -4.062 5.988 26.095 1.00 28.83 282 LEU A N 1
ATOM 2184 C CA . LEU A 1 282 ? -2.641 6.303 26.248 1.00 28.83 282 LEU A CA 1
ATOM 2185 C C . LEU A 1 282 ? -1.733 5.791 25.113 1.00 28.83 282 LEU A C 1
ATOM 2187 O O . LEU A 1 282 ? -1.245 4.666 25.108 1.00 28.83 282 LEU A O 1
ATOM 2191 N N . CYS A 1 283 ? -1.456 6.700 24.169 1.00 35.44 283 CYS A N 1
ATOM 2192 C CA . CYS A 1 283 ? -0.398 6.585 23.169 1.00 35.44 283 CYS A CA 1
ATOM 2193 C C . CYS A 1 283 ? 0.935 6.197 23.822 1.00 35.44 283 CYS A C 1
ATOM 2195 O O . CYS A 1 283 ? 1.562 7.021 24.488 1.00 35.44 283 CYS A O 1
ATOM 2197 N N . VAL A 1 284 ? 1.418 4.984 23.562 1.00 29.42 284 VAL A N 1
ATOM 2198 C CA . VAL A 1 284 ? 2.808 4.616 23.843 1.00 29.42 284 VAL A CA 1
ATOM 2199 C C . VAL A 1 284 ? 3.555 4.518 22.519 1.00 29.42 284 VAL A C 1
ATOM 2201 O O . VAL A 1 284 ? 3.538 3.503 21.830 1.00 29.42 284 VAL A O 1
ATOM 2204 N N . PHE A 1 285 ? 4.219 5.617 22.162 1.00 34.25 285 PHE A N 1
ATOM 2205 C CA . PHE A 1 285 ? 5.221 5.644 21.103 1.00 34.25 285 PHE A CA 1
ATOM 2206 C C . PHE A 1 285 ? 6.473 4.897 21.562 1.00 34.25 285 PHE A C 1
ATOM 2208 O O . PHE A 1 285 ? 7.084 5.273 22.561 1.00 34.25 285 PHE A O 1
ATOM 2215 N N . ILE A 1 286 ? 6.924 3.909 20.788 1.00 29.98 286 ILE A N 1
ATOM 2216 C CA . ILE A 1 286 ? 8.312 3.443 20.862 1.00 29.98 286 ILE A CA 1
ATOM 2217 C C . ILE A 1 286 ? 8.968 3.699 19.506 1.00 29.98 286 ILE A C 1
ATOM 2219 O O . ILE A 1 286 ? 8.893 2.895 18.581 1.00 29.98 286 ILE A O 1
ATOM 2223 N N . MET A 1 287 ? 9.633 4.852 19.403 1.00 29.08 287 MET A N 1
ATOM 2224 C CA . MET A 1 287 ? 10.661 5.081 18.392 1.00 29.08 287 MET A CA 1
ATOM 2225 C C . MET A 1 287 ? 11.953 4.414 18.864 1.00 29.08 287 MET A C 1
ATOM 2227 O O . MET A 1 287 ? 12.480 4.769 19.918 1.00 29.08 287 MET A O 1
ATOM 2231 N N . MET A 1 288 ? 12.503 3.480 18.086 1.00 26.95 288 MET A N 1
ATOM 2232 C CA . MET A 1 288 ? 13.863 2.989 18.322 1.00 26.95 288 MET A CA 1
ATOM 2233 C C . MET A 1 288 ? 14.831 3.536 17.283 1.00 26.95 288 MET A C 1
ATOM 2235 O O . MET A 1 288 ? 14.867 3.125 16.126 1.00 26.95 288 MET A O 1
ATOM 2239 N N . LYS A 1 289 ? 15.654 4.472 17.756 1.00 26.20 289 LYS A N 1
ATOM 2240 C CA . LYS A 1 289 ? 16.868 4.966 17.112 1.00 26.20 289 LYS A CA 1
ATOM 2241 C C . LYS A 1 289 ? 17.925 3.858 17.110 1.00 26.20 289 LYS A C 1
ATOM 2243 O O . LYS A 1 289 ? 18.328 3.378 18.170 1.00 26.20 289 LYS A O 1
ATOM 2248 N N . LEU A 1 290 ? 18.425 3.489 15.930 1.00 28.83 290 LEU A N 1
ATOM 2249 C CA . LEU A 1 290 ? 19.622 2.658 15.793 1.00 28.83 290 LEU A CA 1
ATOM 2250 C C . LEU A 1 290 ? 20.833 3.426 16.345 1.00 28.83 290 LEU A C 1
ATOM 2252 O O . LEU A 1 290 ? 21.285 4.408 15.756 1.00 28.83 290 LEU A O 1
ATOM 2256 N N . ARG A 1 291 ? 21.386 2.974 17.475 1.00 24.23 291 ARG A N 1
ATOM 2257 C CA . ARG A 1 291 ? 22.743 3.344 17.892 1.00 24.23 291 ARG A CA 1
ATOM 2258 C C . ARG A 1 291 ? 23.698 2.359 17.224 1.00 24.23 291 ARG A C 1
ATOM 2260 O O . ARG A 1 291 ? 23.725 1.186 17.587 1.00 24.23 291 ARG A O 1
ATOM 2267 N N . SER A 1 292 ? 24.472 2.819 16.241 1.00 27.45 292 SER A N 1
ATOM 2268 C CA . SER A 1 292 ? 25.572 2.016 15.702 1.00 27.45 292 SER A CA 1
ATOM 2269 C C . SER A 1 292 ? 26.623 1.848 16.804 1.00 27.45 292 SER A C 1
ATOM 2271 O O . SER A 1 292 ? 27.131 2.853 17.307 1.00 27.45 292 SER A O 1
ATOM 2273 N N . LYS A 1 293 ? 26.969 0.614 17.182 1.00 29.59 293 LYS A N 1
ATOM 2274 C CA . LYS A 1 293 ? 28.231 0.345 17.880 1.00 29.59 293 LYS A CA 1
ATOM 2275 C C . LYS A 1 293 ? 29.279 -0.017 16.837 1.00 29.59 293 LYS A C 1
ATOM 2277 O O . LYS A 1 293 ? 29.501 -1.181 16.531 1.00 29.59 293 LYS A O 1
ATOM 2282 N N . LYS A 1 294 ? 29.956 1.012 16.337 1.00 33.03 294 LYS A N 1
ATOM 2283 C CA . LYS A 1 294 ? 31.368 0.915 15.972 1.00 33.03 294 LYS A CA 1
ATOM 2284 C C . LYS A 1 294 ? 32.152 1.728 17.001 1.00 33.03 294 LYS A C 1
ATOM 2286 O O . LYS A 1 294 ? 32.625 2.810 16.691 1.00 33.03 294 LYS A O 1
ATOM 2291 N N . THR A 1 295 ? 32.138 1.262 18.254 1.00 36.59 295 THR A N 1
ATOM 2292 C CA . THR A 1 295 ? 33.126 1.517 19.328 1.00 36.59 295 THR A CA 1
ATOM 2293 C C . THR A 1 295 ? 32.594 0.936 20.641 1.00 36.59 295 THR A C 1
ATOM 2295 O O . THR A 1 295 ? 31.802 1.563 21.333 1.00 36.59 295 THR A O 1
ATOM 2298 N N . GLU A 1 296 ? 33.000 -0.293 20.959 1.00 30.91 296 GLU A N 1
ATOM 2299 C CA . GLU A 1 296 ? 33.258 -0.725 22.342 1.00 30.91 296 GLU A CA 1
ATOM 2300 C C . GLU A 1 296 ? 34.159 -1.976 22.325 1.00 30.91 296 GLU A C 1
ATOM 2302 O O . GLU A 1 296 ? 33.847 -3.024 22.872 1.00 30.91 296 GLU A O 1
ATOM 2307 N N . THR A 1 297 ? 35.303 -1.880 21.644 1.00 41.34 297 THR A N 1
ATOM 2308 C CA . THR A 1 297 ? 36.498 -2.604 22.089 1.00 41.34 297 THR A CA 1
ATOM 2309 C C . THR A 1 297 ? 37.117 -1.775 23.207 1.00 41.34 297 THR A C 1
ATOM 2311 O O . THR A 1 297 ? 37.872 -0.852 22.917 1.00 41.34 297 THR A O 1
ATOM 2314 N N . ALA A 1 298 ? 36.712 -2.039 24.451 1.00 39.88 298 ALA A N 1
ATOM 2315 C CA . ALA A 1 298 ? 37.493 -1.874 25.683 1.00 39.88 298 ALA A CA 1
ATOM 2316 C C . ALA A 1 298 ? 36.565 -1.984 26.906 1.00 39.88 298 ALA A C 1
ATOM 2318 O O . ALA A 1 298 ? 35.613 -1.216 27.018 1.00 39.88 298 ALA A O 1
ATOM 2319 N N . ARG A 1 299 ? 36.960 -2.855 27.849 1.00 33.41 299 ARG A N 1
ATOM 2320 C CA . ARG A 1 299 ? 36.316 -3.260 29.119 1.00 33.41 299 ARG A CA 1
ATOM 2321 C C . ARG A 1 299 ? 35.308 -4.404 28.943 1.00 33.41 299 ARG A C 1
ATOM 2323 O O . ARG A 1 299 ? 34.296 -4.223 28.290 1.00 33.41 299 ARG A O 1
ATOM 2330 N N . SER A 1 300 ? 35.472 -5.591 29.513 1.00 33.38 300 SER A N 1
ATOM 2331 C CA . SER A 1 300 ? 36.469 -6.148 30.438 1.00 33.38 300 SER A CA 1
ATOM 2332 C C . SER A 1 300 ? 36.020 -7.586 30.721 1.00 33.38 300 SER A C 1
ATOM 2334 O O . SER A 1 300 ? 34.867 -7.755 31.123 1.00 33.38 300 SER A O 1
ATOM 2336 N N . GLY A 1 301 ? 36.906 -8.568 30.543 1.00 37.44 301 GLY A N 1
ATOM 2337 C CA . GLY A 1 301 ? 36.665 -9.989 30.813 1.00 37.44 301 GLY A CA 1
ATOM 2338 C C . GLY A 1 301 ? 37.118 -10.850 29.654 1.00 37.44 301 GLY A C 1
ATOM 2339 O O . GLY A 1 301 ? 36.240 -11.194 28.838 1.00 37.44 301 GLY A O 1
#

Sequence (301 aa):
MDLSSLDSVAQAARTVTTESDHLDILMLNAGVMAAPPGLTQDGYELQFGTNYLGHALLAKLLLPLLERTAASSSPQDVRIVAISSHGYVYAPQEGVLFDSLRKPADDLGAFGRYGQSKLAMVLWTRYLARKYPQFTCASIHPGVVRTNLMNNATGSPPIIRLLGKVTSMIFTSVDQGVRNQLWASVSKDVKSGEYYEPVGIGGPVSPLGEDDALAQRIWDWTEKELERYVTGILVDVPASGSLKHRQYAVWSQYAQQFNLKAKYYSWRDTGITALFCISTYLCVFIMMKLRSKKTETARSG

Organism: NCBI:txid1160497

Nearest PDB structures (foldseek):
  3rd5-assembly1_A  TM=8.238E-01  e=5.233E-12  Mycobacterium avium subsp. paratuberculosis
  6rnv-assembly1_A  TM=7.478E-01  e=7.371E-11  Thermosynechococcus vestitus
  3zv4-assembly1_A-2  TM=6.556E-01  e=3.293E-05  Pandoraea pnomenusa
  2y93-assembly1_A-2  TM=6.201E-01  e=2.257E-05  Comamonas testosteroni
  4nqz-assembly1_B  TM=5.947E-01  e=1.365E-03  Pseudomonas aeruginosa PAO1

Foldseek 3Di:
DQLLDLVVLLVVLVVCVVVDLADAEAELDDFAALAAQDHRPLQWTRRLSRQALSSVSNCVSCVVSLVSNLVVDQQARHEYEHEAAPLLVLAPPVQADPVCGNGSPPVSGRSNSNNSSRLLSLLQQLVVCVVCVSHAGEYEHLFQELDCNLVNSPRDDPVVNVVSVVCSVVGDYPVQSCQCVVCCNDPPLRHHSFYDYPHSHGDPDPPSSVDNVVSVVSVVVSCVSCVVSNVVRVVPPDDDDDDDPDDDPDPVVVVVVVVCVVVVVVCPPPRDDDDDDDDDDDDDDDDDDDDDPPDDPDDDD

Solvent-accessible surface area (backbone atoms only — not comparable to full-atom values): 17016 Å² total; per-residue (Å²): 121,46,42,45,28,62,68,40,27,49,52,47,37,51,50,49,64,72,77,39,87,65,46,38,60,48,72,45,62,67,69,66,42,26,45,54,69,32,60,25,83,80,48,24,15,37,41,31,27,26,39,25,51,22,46,52,50,37,49,63,67,39,41,70,42,38,51,56,29,24,76,78,47,58,41,84,62,19,34,40,43,35,51,32,40,79,55,24,76,44,22,51,96,86,36,67,63,71,90,39,44,67,32,45,46,63,89,51,37,29,54,24,44,36,2,28,17,23,33,48,38,41,18,41,28,33,46,48,17,71,75,41,73,57,32,34,17,31,20,30,20,43,58,67,43,64,50,72,47,73,79,54,25,71,36,43,59,70,69,56,45,53,51,49,61,64,53,52,78,77,43,44,53,61,80,59,24,47,46,27,56,52,44,65,70,71,45,87,84,61,55,59,37,40,48,27,35,64,67,81,37,77,44,88,63,55,73,72,51,65,34,61,68,58,16,49,52,52,44,56,52,49,53,62,76,42,46,74,68,47,67,76,47,70,78,72,63,74,83,81,71,89,79,78,85,74,86,75,94,51,72,73,63,62,56,56,74,67,37,52,69,60,54,55,64,68,47,72,84,49,98,69,87,79,84,84,68,82,72,86,85,79,93,78,84,81,85,82,79,85,77,82,80,90,78,80,94,73,88,86,134

Radius of gyration: 19.95 Å; Cα contacts (8 Å, |Δi|>4): 455; chains: 1; bounding box: 56×40×57 Å

Secondary structure (DSSP, 8-state):
--TT-HHHHHHHHHHHHHH-S--SEEEE-----SPPS-B-TTSSBHHHIIIIIHHHHHHHHHHHHHHHHHHHS-TTTSEEEEE--GGGGGS-TTS--GGGTTS--GGGHHHHHHHHHHHHHHHHHHHHHHH-TTSEEEEE---SB--TTTTT-TTS-HHHHHHHHHHGGGSBPHHHHHHHHHHHHH-TTPPTT-EEETTTEE----HHHH-HHHHHHHHHHHHHHHHHHHHTTTTSS-S---------SSHHHHHHHTTHHHHHHHGGGS---PPP---SS-----------------S--

InterPro domains:
  IPR0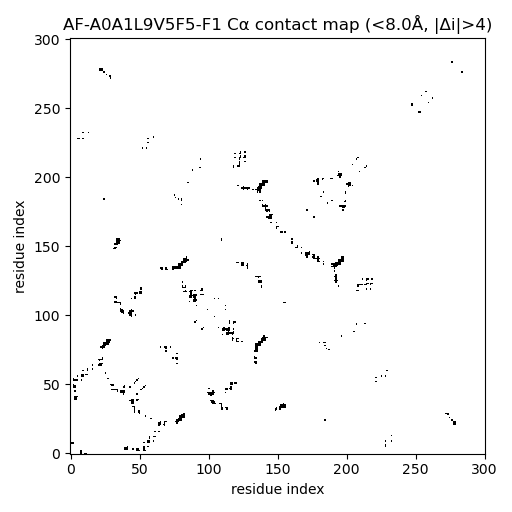02347 Short-chain dehydrogenase/reductase SDR [PF13561] (1-161)
  IPR002347 Short-chain dehydrogenase/reductase SDR [PR00081] (21-32)
  IPR002347 Short-chain dehydrogenase/reductase SDR [PR00081] (114-133)
  IPR002347 Short-chain dehydrogenase/reductase SDR [PR00081] (133-150)
  IPR036291 NAD(P)-binding domain superfamily [SSF51735] (1-188)